Protein AF-A0A836CGH7-F1 (afdb_monomer_lite)

Secondary structure (DSSP, 8-state):
---TT---S-GGG-----HHHHHHHHHHHHHHHHHHHHHHHHHHHHHHHHTSPPPPPPPTT--------S------------------------PPPPPP------S------PPTTTT--HHHHHHHHHHHHHHHHHHHHHHHHHHHHHHHHHHHHHHHHHHHHHHHHHHHHHHHHHHHHHHHHHHHHHHHHHHHHHHHHHHHHHHHHHHHHHHHHHHHHHHHHHHHHHTT-S--HHHHHIIIIIHHHHHHHHHHHHHHHHHHHHHHHHHHHHHHHHHHHHHHHHHHHHHHHHHHHHHHTTS--S----------------

Radius of gyration: 104.77 Å; chains: 1; bounding box: 169×69×301 Å

Sequence (322 aa):
MFDRRVVRGNTYSAQVITMGARREAERLRADQERRMKAEALRRRLEAQARMRPGTPPPASGRTHMDMQTDEFLEELRDRPVEADADTQTDALRDRPASPLFVRAKTGTDAETQVEVGELFDFDAEVEPLLEVLVGKTLELSMLELLEEEELEAVRRRQRAFAAARDAELAEVQRLEAEARRRTAEKQRRLKQAQESRRAREAAAAKVAARSFARTYLSSLNADVFGGLEAEGHFYDPLRREVAEAFMPWLADAGAADAQRAAALRALAERRAAEAAAARAAAEAEAARAAAEAAAAAATAAAAAEEEGGEGGDGGEGGVDED

Organism: NCBI:txid303371

Structure (mmCIF, N/CA/C/O backbone):
data_AF-A0A836CGH7-F1
#
_entry.id   AF-A0A836CGH7-F1
#
loop_
_atom_site.group_PDB
_atom_site.id
_atom_site.type_symbol
_atom_site.label_atom_id
_atom_site.label_alt_id
_atom_site.label_comp_id
_atom_site.label_asym_id
_atom_site.label_entity_id
_atom_site.label_seq_id
_atom_site.pdbx_PDB_ins_code
_atom_site.Cartn_x
_atom_site.Cartn_y
_atom_site.Cartn_z
_atom_site.occupancy
_atom_site.B_iso_or_equiv
_atom_site.auth_seq_id
_atom_site.auth_comp_id
_atom_site.auth_asym_id
_atom_site.auth_atom_id
_atom_site.pdbx_PDB_model_num
ATOM 1 N N . MET A 1 1 ? 4.614 -16.847 53.643 1.00 52.72 1 MET A N 1
ATOM 2 C CA . MET A 1 1 ? 5.685 -16.079 52.974 1.00 52.72 1 MET A CA 1
ATOM 3 C C . MET A 1 1 ? 5.305 -14.599 53.022 1.00 52.72 1 MET A C 1
ATOM 5 O O . MET A 1 1 ? 4.689 -14.089 52.099 1.00 52.72 1 MET A O 1
ATOM 9 N N . PHE A 1 2 ? 5.565 -13.936 54.151 1.00 59.06 2 PHE A N 1
ATOM 10 C CA . PHE A 1 2 ? 5.317 -12.502 54.324 1.00 59.06 2 PHE A CA 1
ATOM 11 C C . PHE A 1 2 ? 6.658 -11.854 54.657 1.00 59.06 2 PHE A C 1
ATOM 13 O O . PHE A 1 2 ? 7.158 -11.997 55.771 1.00 59.06 2 PHE A O 1
ATOM 20 N N . ASP A 1 3 ? 7.282 -11.234 53.657 1.00 68.06 3 ASP A N 1
ATOM 21 C CA . ASP A 1 3 ? 8.566 -10.562 53.825 1.00 68.06 3 ASP A CA 1
ATOM 22 C C . ASP A 1 3 ? 8.342 -9.162 54.406 1.00 68.06 3 ASP A C 1
ATOM 24 O O . ASP A 1 3 ? 7.679 -8.316 53.804 1.00 68.06 3 ASP A O 1
ATOM 28 N N . ARG A 1 4 ? 8.917 -8.919 55.587 1.00 66.50 4 ARG A N 1
ATOM 29 C CA . ARG A 1 4 ? 8.851 -7.637 56.304 1.00 66.50 4 ARG A CA 1
ATOM 30 C C . ARG A 1 4 ? 9.548 -6.492 55.562 1.00 66.50 4 ARG A C 1
ATOM 32 O O . ARG A 1 4 ? 9.397 -5.345 55.969 1.00 66.50 4 ARG A O 1
ATOM 39 N N . ARG A 1 5 ? 10.306 -6.780 54.501 1.00 69.44 5 ARG A N 1
ATOM 40 C CA . ARG A 1 5 ? 10.987 -5.776 53.670 1.00 69.44 5 ARG A CA 1
ATOM 41 C C . ARG A 1 5 ? 10.094 -5.177 52.584 1.00 69.44 5 ARG A C 1
ATOM 43 O O . ARG A 1 5 ? 10.480 -4.181 51.982 1.00 69.44 5 ARG A O 1
ATOM 50 N N . VAL A 1 6 ? 8.916 -5.751 52.331 1.00 65.56 6 VAL A N 1
ATOM 51 C CA . VAL A 1 6 ? 8.010 -5.281 51.275 1.00 65.56 6 VAL A CA 1
ATOM 52 C C . VAL A 1 6 ? 6.858 -4.494 51.894 1.00 65.56 6 VAL A C 1
ATOM 54 O O . VAL A 1 6 ? 5.916 -5.067 52.441 1.00 65.56 6 VAL A O 1
ATOM 57 N N . VAL A 1 7 ? 6.923 -3.165 51.791 1.00 61.16 7 VAL A N 1
ATOM 58 C CA . VAL A 1 7 ? 5.837 -2.267 52.206 1.00 61.16 7 VAL A CA 1
ATOM 59 C C . VAL A 1 7 ? 4.771 -2.254 51.113 1.00 61.16 7 VAL A C 1
ATOM 61 O O . VAL A 1 7 ? 5.040 -1.861 49.980 1.00 61.16 7 VAL A O 1
ATOM 64 N N . ARG A 1 8 ? 3.558 -2.703 51.442 1.00 68.69 8 ARG A N 1
ATOM 65 C CA . ARG A 1 8 ? 2.399 -2.663 50.541 1.00 68.69 8 ARG A CA 1
ATOM 66 C C . ARG A 1 8 ? 1.502 -1.495 50.951 1.00 68.69 8 ARG A C 1
ATOM 68 O O . ARG A 1 8 ? 0.887 -1.546 52.010 1.00 68.69 8 ARG A O 1
ATOM 75 N N . GLY A 1 9 ? 1.475 -0.440 50.142 1.00 70.25 9 GLY A N 1
ATOM 76 C CA . GLY A 1 9 ? 0.714 0.790 50.384 1.00 70.25 9 GLY A CA 1
ATOM 77 C C . GLY A 1 9 ? 1.367 2.003 49.715 1.00 70.25 9 GLY A C 1
ATOM 78 O O . GLY A 1 9 ? 2.522 1.932 49.299 1.00 70.25 9 GLY A O 1
ATOM 79 N N . ASN A 1 10 ? 0.632 3.112 49.593 1.00 65.62 10 ASN A N 1
ATOM 80 C CA . ASN A 1 10 ? 1.158 4.358 49.032 1.00 65.62 10 ASN A CA 1
ATOM 81 C C . ASN A 1 10 ? 2.231 4.953 49.966 1.00 65.62 10 ASN A C 1
ATOM 83 O O . ASN A 1 10 ? 1.951 5.277 51.118 1.00 65.62 10 ASN A O 1
ATOM 87 N N . THR A 1 11 ? 3.462 5.084 49.471 1.00 56.19 11 THR A N 1
ATOM 88 C CA . THR A 1 11 ? 4.640 5.524 50.237 1.00 56.19 11 THR A CA 1
ATOM 89 C C . THR A 1 11 ? 4.794 7.046 50.320 1.00 56.19 11 THR A C 1
ATOM 91 O O . THR A 1 11 ? 5.680 7.524 51.024 1.00 56.19 11 THR A O 1
ATOM 94 N N . TYR A 1 12 ? 3.927 7.820 49.656 1.00 52.88 12 TYR A N 1
ATOM 95 C CA . TYR A 1 12 ? 4.038 9.283 49.580 1.00 52.88 12 TYR A CA 1
ATOM 96 C C . TYR A 1 12 ? 3.485 10.052 50.793 1.00 52.88 12 TYR A C 1
ATOM 98 O O . TYR A 1 12 ? 3.834 11.215 50.978 1.00 52.88 12 TYR A O 1
ATOM 106 N N . SER A 1 13 ? 2.651 9.443 51.640 1.00 55.00 13 SER A N 1
ATOM 107 C CA . SER A 1 13 ? 2.021 10.117 52.793 1.00 55.00 13 SER A CA 1
ATOM 108 C C . SER A 1 13 ? 2.733 9.881 54.130 1.00 55.00 13 SER A C 1
ATOM 110 O O . SER A 1 13 ? 2.297 10.392 55.162 1.00 55.00 13 SER A O 1
ATOM 112 N N . ALA A 1 14 ? 3.833 9.125 54.142 1.00 55.91 14 ALA A N 1
ATOM 113 C CA . ALA A 1 14 ? 4.632 8.916 55.342 1.00 55.91 14 ALA A CA 1
ATOM 114 C C . ALA A 1 14 ? 5.539 10.134 55.582 1.00 55.91 14 ALA A C 1
ATOM 116 O O . ALA A 1 14 ? 6.718 10.128 55.235 1.00 55.91 14 ALA A O 1
ATOM 117 N N . GLN A 1 15 ? 4.991 11.198 56.177 1.00 55.78 15 GLN A N 1
ATOM 118 C CA . GLN A 1 15 ? 5.817 12.258 56.754 1.00 55.78 15 GLN A CA 1
ATOM 119 C C . GLN A 1 15 ? 6.772 11.620 57.768 1.00 55.78 15 GLN A C 1
ATOM 121 O O . GLN A 1 15 ? 6.351 11.101 58.803 1.00 55.78 15 GLN A O 1
ATOM 126 N N . VAL A 1 16 ? 8.070 11.635 57.460 1.00 58.88 16 VAL A N 1
ATOM 127 C CA . VAL A 1 16 ? 9.125 11.216 58.386 1.00 58.88 16 VAL A CA 1
ATOM 128 C C . VAL A 1 16 ? 9.223 12.296 59.460 1.00 58.88 16 VAL A C 1
ATOM 130 O O . VAL A 1 16 ? 9.977 13.258 59.342 1.00 58.88 16 VAL A O 1
ATOM 133 N N . ILE A 1 17 ? 8.383 12.178 60.487 1.00 61.50 17 ILE A N 1
ATOM 134 C CA . ILE A 1 17 ? 8.394 13.078 61.639 1.00 61.50 17 ILE A CA 1
ATOM 135 C C . ILE A 1 17 ? 9.739 12.886 62.341 1.00 61.50 17 ILE A C 1
ATOM 137 O O . ILE A 1 17 ? 10.077 11.784 62.779 1.00 61.50 17 ILE A O 1
ATOM 141 N N . THR A 1 18 ? 10.526 13.957 62.431 1.00 67.62 18 THR A N 1
ATOM 142 C CA . THR A 1 18 ? 11.814 13.929 63.128 1.00 67.62 18 THR A CA 1
ATOM 143 C C . THR A 1 18 ? 11.599 13.547 64.596 1.00 67.62 18 THR A C 1
ATOM 145 O O . THR A 1 18 ? 10.583 13.888 65.208 1.00 67.62 18 THR A O 1
ATOM 148 N N . MET A 1 19 ? 12.559 12.841 65.204 1.00 66.00 19 MET A N 1
ATOM 149 C CA . MET A 1 19 ? 12.459 12.420 66.613 1.00 66.00 19 MET A CA 1
ATOM 150 C C . MET A 1 19 ? 12.219 13.596 67.582 1.00 66.00 19 MET A C 1
ATOM 152 O O . MET A 1 19 ? 11.633 13.395 68.645 1.00 66.00 19 MET A O 1
ATOM 156 N N . GLY A 1 20 ? 12.622 14.818 67.209 1.00 72.19 20 GLY A N 1
ATOM 157 C CA . GLY A 1 20 ? 12.302 16.050 67.940 1.00 72.19 20 GLY A CA 1
ATOM 158 C C . GLY A 1 20 ? 10.814 16.411 67.885 1.00 72.19 20 GLY A C 1
ATOM 159 O O . GLY A 1 20 ? 10.190 16.572 68.931 1.00 72.19 20 GLY A O 1
ATOM 160 N N . ALA A 1 21 ? 10.216 16.428 66.689 1.00 71.56 21 ALA A N 1
ATOM 161 C CA . ALA A 1 21 ? 8.799 16.747 66.500 1.00 71.56 21 ALA A CA 1
ATOM 162 C C . ALA A 1 21 ? 7.861 15.711 67.152 1.00 71.56 21 ALA A C 1
ATOM 164 O O . ALA A 1 21 ? 6.800 16.062 67.666 1.00 71.56 21 ALA A O 1
ATOM 165 N N . ARG A 1 22 ? 8.272 14.434 67.216 1.00 68.62 22 ARG A N 1
ATOM 166 C CA . ARG A 1 22 ? 7.520 13.389 67.935 1.00 68.62 22 ARG A CA 1
ATOM 167 C C . ARG A 1 22 ? 7.481 13.641 69.449 1.00 68.62 22 ARG A C 1
ATOM 169 O O . ARG A 1 22 ? 6.421 13.518 70.056 1.00 68.62 22 ARG A O 1
ATOM 176 N N . ARG A 1 23 ? 8.607 14.052 70.045 1.00 72.31 23 ARG A N 1
ATOM 177 C CA . ARG A 1 23 ? 8.691 14.387 71.478 1.00 72.31 23 ARG A CA 1
ATOM 178 C C . ARG A 1 23 ? 7.888 15.640 71.834 1.00 72.31 23 ARG A C 1
ATOM 180 O O . ARG A 1 23 ? 7.291 15.687 72.906 1.00 72.31 23 ARG A O 1
ATOM 187 N N . GLU A 1 24 ? 7.846 16.643 70.959 1.00 75.00 24 GLU A N 1
ATOM 188 C CA . GLU A 1 24 ? 7.019 17.841 71.172 1.00 75.00 24 GLU A CA 1
ATOM 189 C C . GLU A 1 24 ? 5.519 17.538 71.072 1.00 75.00 24 GLU A C 1
ATOM 191 O O . GLU A 1 24 ? 4.748 17.979 71.926 1.00 75.00 24 GLU A O 1
ATOM 196 N N . ALA A 1 25 ? 5.104 16.711 70.106 1.00 75.50 25 ALA A N 1
ATOM 197 C CA . ALA A 1 25 ? 3.716 16.267 69.991 1.00 75.50 25 ALA A CA 1
ATOM 198 C C . ALA A 1 25 ? 3.259 15.444 71.212 1.00 75.50 25 ALA A C 1
ATOM 200 O O . ALA A 1 25 ? 2.132 15.606 71.680 1.00 75.50 25 ALA A O 1
ATOM 201 N N . GLU A 1 26 ? 4.129 14.592 71.763 1.00 77.06 26 GLU A N 1
ATOM 202 C CA . GLU A 1 26 ? 3.850 13.834 72.990 1.00 77.06 26 GLU A CA 1
ATOM 203 C C . GLU A 1 26 ? 3.715 14.747 74.222 1.00 77.06 26 GLU A C 1
ATOM 205 O O . GLU A 1 26 ? 2.811 14.541 75.032 1.00 77.06 26 GLU A O 1
ATOM 210 N N . ARG A 1 27 ? 4.536 15.803 74.341 1.00 80.62 27 ARG A N 1
ATOM 211 C CA . ARG A 1 27 ? 4.406 16.806 75.417 1.00 80.62 27 ARG A CA 1
ATOM 212 C C . ARG A 1 27 ? 3.091 17.579 75.330 1.00 80.62 27 ARG A C 1
ATOM 214 O O . ARG A 1 27 ? 2.388 17.688 76.329 1.00 80.62 27 ARG A O 1
ATOM 221 N N . LEU A 1 28 ? 2.723 18.046 74.135 1.00 79.31 28 LEU A N 1
ATOM 222 C CA . LEU A 1 28 ? 1.464 18.767 73.922 1.00 79.31 28 LEU A CA 1
ATOM 223 C C . LEU A 1 28 ? 0.238 17.892 74.220 1.00 79.31 28 LEU A C 1
ATOM 225 O O . LEU A 1 28 ? -0.732 18.381 74.796 1.00 79.31 28 LEU A O 1
ATOM 229 N N . ARG A 1 29 ? 0.289 16.594 73.891 1.00 78.31 29 ARG A N 1
ATOM 230 C CA . ARG A 1 29 ? -0.762 15.630 74.261 1.00 78.31 29 ARG A CA 1
ATOM 231 C C . ARG A 1 29 ? -0.845 15.427 75.773 1.00 78.31 29 ARG A C 1
ATOM 233 O O . ARG A 1 29 ? -1.939 15.494 76.322 1.00 78.31 29 ARG A O 1
ATOM 240 N N . ALA A 1 30 ? 0.288 15.256 76.455 1.00 80.31 30 ALA A N 1
ATOM 241 C CA . ALA A 1 30 ? 0.318 15.101 77.910 1.00 80.31 30 ALA A CA 1
ATOM 242 C C . ALA A 1 30 ? -0.225 16.343 78.646 1.00 80.31 30 ALA A C 1
ATOM 244 O O . ALA A 1 30 ? -0.952 16.208 79.634 1.00 80.31 30 ALA A O 1
ATOM 245 N N . ASP A 1 31 ? 0.067 17.547 78.149 1.00 81.56 31 ASP A N 1
ATOM 246 C CA . ASP A 1 31 ? -0.460 18.796 78.710 1.00 81.56 31 ASP A CA 1
ATOM 247 C C . ASP A 1 31 ? -1.967 18.957 78.457 1.00 81.56 31 ASP A C 1
ATOM 249 O O . ASP A 1 31 ? -2.701 19.378 79.357 1.00 81.56 31 ASP A O 1
ATOM 253 N N . GLN A 1 32 ? -2.459 18.570 77.274 1.00 79.44 32 GLN A N 1
ATOM 254 C CA . GLN A 1 32 ? -3.898 18.535 76.982 1.00 79.44 32 GLN A CA 1
ATOM 255 C C . GLN A 1 32 ? -4.628 17.518 77.869 1.00 79.44 32 GLN A C 1
ATOM 257 O O . GLN A 1 32 ? -5.651 17.850 78.464 1.00 79.44 32 GLN A O 1
ATOM 262 N N . GLU A 1 33 ? -4.079 16.315 78.048 1.00 81.12 33 GLU A N 1
ATOM 263 C CA . GLU A 1 33 ? -4.645 15.300 78.943 1.00 81.12 33 GLU A CA 1
ATOM 264 C C . GLU A 1 33 ? -4.687 15.768 80.403 1.00 81.12 33 GLU A C 1
ATOM 266 O O . GLU A 1 33 ? -5.669 15.517 81.105 1.00 81.12 33 GLU A O 1
ATOM 271 N N . ARG A 1 34 ? -3.651 16.474 80.878 1.00 81.56 34 ARG A N 1
ATOM 272 C CA . ARG A 1 34 ? -3.632 17.064 82.226 1.00 81.56 34 ARG A CA 1
ATOM 273 C C . ARG A 1 34 ? -4.714 18.129 82.400 1.00 81.56 34 ARG A C 1
ATOM 275 O O . ARG A 1 34 ? -5.386 18.126 83.432 1.00 81.56 34 ARG A O 1
ATOM 282 N N . ARG A 1 35 ? -4.923 18.992 81.399 1.00 82.38 35 ARG A N 1
ATOM 283 C CA . ARG A 1 35 ? -6.002 19.998 81.406 1.00 82.38 35 ARG A CA 1
ATOM 284 C C . ARG A 1 35 ? -7.383 19.340 81.431 1.00 82.38 35 ARG A C 1
ATOM 286 O O . ARG A 1 35 ? -8.177 19.651 82.314 1.00 82.38 35 ARG A O 1
ATOM 293 N N . MET A 1 36 ? -7.617 18.354 80.564 1.00 80.56 36 MET A N 1
ATOM 294 C CA . MET A 1 36 ? -8.884 17.613 80.509 1.00 80.56 36 MET A CA 1
ATOM 295 C C . MET A 1 36 ? -9.183 16.876 81.824 1.00 80.56 36 MET A C 1
ATOM 297 O O . MET A 1 36 ? -10.316 16.887 82.305 1.00 80.56 36 MET A O 1
ATOM 301 N N . LYS A 1 37 ? -8.168 16.272 82.460 1.00 81.06 37 LYS A N 1
ATOM 302 C CA . LYS A 1 37 ? -8.319 15.615 83.771 1.00 81.06 37 LYS A CA 1
ATOM 303 C C . LYS A 1 37 ? -8.643 16.607 84.892 1.00 81.06 37 LYS A C 1
ATOM 305 O O . LYS A 1 37 ? -9.464 16.291 85.751 1.00 81.06 37 LYS A O 1
ATOM 310 N N . ALA A 1 38 ? -8.038 17.796 84.889 1.00 82.00 38 ALA A N 1
ATOM 311 C CA . ALA A 1 38 ? -8.320 18.833 85.882 1.00 82.00 38 ALA A CA 1
ATOM 312 C C . ALA A 1 38 ? -9.755 19.379 85.760 1.00 82.00 38 ALA A C 1
ATOM 314 O O . ALA A 1 38 ? -10.440 19.550 86.771 1.00 82.00 38 ALA A O 1
ATOM 315 N N . GLU A 1 39 ? -10.241 19.589 84.534 1.00 82.06 39 GLU A N 1
ATOM 316 C CA . GLU A 1 39 ? -11.627 20.002 84.280 1.00 82.06 39 GLU A CA 1
ATOM 317 C C . GLU A 1 39 ? -12.635 18.910 84.664 1.00 82.06 39 GLU A C 1
ATOM 319 O O . GLU A 1 39 ? -13.648 19.199 85.306 1.00 82.06 39 GLU A O 1
ATOM 324 N N . ALA A 1 40 ? -12.334 17.641 84.369 1.00 81.19 40 ALA A N 1
ATOM 325 C CA . ALA A 1 40 ? -13.168 16.512 84.779 1.00 81.19 40 ALA A CA 1
ATOM 326 C C . ALA A 1 40 ? -13.264 16.376 86.311 1.00 81.19 40 ALA A C 1
ATOM 328 O O . ALA A 1 40 ? -14.349 16.119 86.841 1.00 81.19 40 ALA A O 1
ATOM 329 N N . LEU A 1 41 ? -12.158 16.592 87.037 1.00 81.69 41 LEU A N 1
ATOM 330 C CA . LEU A 1 41 ? -12.146 16.585 88.504 1.00 81.69 41 LEU A CA 1
ATOM 331 C C . LEU A 1 41 ? -13.002 17.725 89.076 1.00 81.69 41 LEU A C 1
ATOM 333 O O . LEU A 1 41 ? -13.809 17.480 89.973 1.00 81.69 41 LEU A O 1
ATOM 337 N N . ARG A 1 42 ? -12.877 18.946 88.533 1.00 80.88 42 ARG A N 1
ATOM 338 C CA . ARG A 1 42 ? -13.724 20.086 88.928 1.00 80.88 42 ARG A CA 1
ATOM 339 C C . ARG A 1 42 ? -15.205 19.780 88.729 1.00 80.88 42 ARG A C 1
ATOM 341 O O . ARG A 1 42 ? -15.983 19.924 89.668 1.00 80.88 42 ARG A O 1
ATOM 348 N N . ARG A 1 43 ? -15.580 19.257 87.558 1.00 79.38 43 ARG A N 1
ATOM 349 C CA . ARG A 1 43 ? -16.969 18.887 87.253 1.00 79.38 43 ARG A CA 1
ATOM 350 C C . ARG A 1 43 ? -17.503 17.801 88.195 1.00 79.38 43 ARG A C 1
ATOM 352 O O . ARG A 1 43 ? -18.667 17.843 88.585 1.00 79.38 43 ARG A O 1
ATOM 359 N N . ARG A 1 44 ? -16.658 16.843 88.597 1.00 76.88 44 ARG A N 1
ATOM 360 C CA . ARG A 1 44 ? -17.020 15.798 89.568 1.00 76.88 44 ARG A CA 1
ATOM 361 C C . ARG A 1 44 ? -17.222 16.359 90.979 1.00 76.88 44 ARG A C 1
ATOM 363 O O . ARG A 1 44 ? -18.181 15.966 91.635 1.00 76.88 44 ARG A O 1
ATOM 370 N N . LEU A 1 45 ? -16.363 17.272 91.433 1.00 76.62 45 LEU A N 1
ATOM 371 C CA . LEU A 1 45 ? -16.510 17.936 92.735 1.00 76.62 45 LEU A CA 1
ATOM 372 C C . LEU A 1 45 ? -17.776 18.802 92.787 1.00 76.62 45 LEU A C 1
ATOM 374 O O . LEU A 1 45 ? -18.519 18.736 93.763 1.00 76.62 45 LEU A O 1
ATOM 378 N N . GLU A 1 46 ? -18.077 19.540 91.717 1.00 74.69 46 GLU A N 1
ATOM 379 C CA . GLU A 1 46 ? -19.323 20.308 91.597 1.00 74.69 46 GLU A CA 1
ATOM 380 C C . GLU A 1 46 ? -20.564 19.403 91.606 1.00 74.69 46 GLU A C 1
ATOM 382 O O . GLU A 1 46 ? -21.551 19.711 92.274 1.00 74.69 46 GLU A O 1
ATOM 387 N N . ALA A 1 47 ? -20.516 18.257 90.918 1.00 70.25 47 ALA A N 1
ATOM 388 C CA . ALA A 1 47 ? -21.594 17.271 90.954 1.00 70.25 47 ALA A CA 1
ATOM 389 C C . ALA A 1 47 ? -21.777 16.664 92.356 1.00 70.25 47 ALA A C 1
ATOM 391 O O . ALA A 1 47 ? -22.906 16.473 92.800 1.00 70.25 47 ALA A O 1
ATOM 392 N N . GLN A 1 48 ? -20.684 16.405 93.081 1.00 67.50 48 GLN A N 1
ATOM 393 C CA . GLN A 1 48 ? -20.735 15.856 94.436 1.00 67.50 48 GLN A CA 1
ATOM 394 C C . GLN A 1 48 ? -21.265 16.872 95.459 1.00 67.50 48 GLN A C 1
ATOM 396 O O . GLN A 1 48 ? -22.027 16.496 96.346 1.00 67.50 48 GLN A O 1
ATOM 401 N N . ALA A 1 49 ? -20.935 18.159 95.305 1.00 65.38 49 ALA A N 1
ATOM 402 C CA . ALA A 1 49 ? -21.516 19.234 96.108 1.00 65.38 49 ALA A CA 1
ATOM 403 C C . ALA A 1 49 ? -23.031 19.377 95.870 1.00 65.38 49 ALA A C 1
ATOM 405 O O . ALA A 1 49 ? -23.775 19.619 96.815 1.00 65.38 49 ALA A O 1
ATOM 406 N N . ARG A 1 50 ? -23.503 19.156 94.633 1.00 63.59 50 ARG A N 1
ATOM 407 C CA . ARG A 1 50 ? -24.940 19.138 94.290 1.00 63.59 50 ARG A CA 1
ATOM 408 C C . ARG A 1 50 ? -25.680 17.885 94.779 1.00 63.59 50 ARG A C 1
ATOM 410 O O . ARG A 1 50 ? -26.897 17.924 94.900 1.00 63.59 50 ARG A O 1
ATOM 417 N N . MET A 1 51 ? -24.961 16.792 95.048 1.00 61.56 51 MET A N 1
ATOM 418 C CA . MET A 1 51 ? -25.512 15.496 95.478 1.00 61.56 51 MET A CA 1
ATOM 419 C C . MET A 1 51 ? -25.544 15.299 97.002 1.00 61.56 51 MET A C 1
ATOM 421 O O . MET A 1 51 ? -26.037 14.270 97.455 1.00 61.56 51 MET A O 1
ATOM 425 N N . ARG A 1 52 ? -25.032 16.239 97.813 1.00 60.59 52 ARG A N 1
ATOM 426 C CA . ARG A 1 52 ? -25.236 16.210 99.271 1.00 60.59 52 ARG A CA 1
ATOM 427 C C . ARG A 1 52 ? -26.592 16.849 99.597 1.00 60.59 52 ARG A C 1
ATOM 429 O O . ARG A 1 52 ? -26.731 18.054 99.393 1.00 60.59 52 ARG A O 1
ATOM 436 N N . PRO A 1 53 ? -27.581 16.101 100.115 1.00 60.22 53 PRO A N 1
ATOM 437 C CA . PRO A 1 53 ? -28.790 16.710 100.652 1.00 60.22 53 PRO A CA 1
ATOM 438 C C . PRO A 1 53 ? -28.392 17.592 101.841 1.00 60.22 53 PRO A C 1
ATOM 440 O O . PRO A 1 53 ? -27.674 17.137 102.732 1.00 60.22 53 PRO A O 1
ATOM 443 N N . GLY A 1 54 ? -28.812 18.857 101.849 1.00 66.00 54 GLY A N 1
ATOM 444 C CA . GLY A 1 54 ? -28.650 19.717 103.022 1.00 66.00 54 GLY A CA 1
ATOM 445 C C . GLY A 1 54 ? -29.465 19.170 104.194 1.00 66.00 54 GLY A C 1
ATOM 446 O O . GLY A 1 54 ? -30.546 18.614 103.986 1.00 66.00 54 GLY A O 1
ATOM 447 N N . THR A 1 55 ? -28.962 19.316 105.420 1.00 65.75 55 THR A N 1
ATOM 448 C CA . THR A 1 55 ? -29.741 19.013 106.624 1.00 65.75 55 THR A CA 1
ATOM 449 C C . THR A 1 55 ? -31.049 19.815 106.579 1.00 65.75 55 THR A C 1
ATOM 451 O O . THR A 1 55 ? -31.010 21.023 106.327 1.00 65.75 55 THR A O 1
ATOM 454 N N . PRO A 1 56 ? -32.219 19.177 106.759 1.00 74.31 56 PRO A N 1
ATOM 455 C CA . PRO A 1 56 ? -33.501 19.869 106.672 1.00 74.31 56 PRO A CA 1
ATOM 456 C C . PRO A 1 56 ? -33.603 20.978 107.737 1.00 74.31 56 PRO A C 1
ATOM 458 O O . PRO A 1 56 ? -33.002 20.853 108.808 1.00 74.31 56 PRO A O 1
ATOM 461 N N . PRO A 1 57 ? -34.342 22.071 107.473 1.00 71.19 57 PRO A N 1
ATOM 462 C CA . PRO A 1 57 ? -34.463 23.192 108.404 1.00 71.19 57 PRO A CA 1
ATOM 463 C C . PRO A 1 57 ? -35.171 22.780 109.711 1.00 71.19 57 PRO A C 1
ATOM 465 O O . PRO A 1 57 ? -35.973 21.842 109.703 1.00 71.19 57 PRO A O 1
ATOM 468 N N . PRO A 1 58 ? -34.898 23.458 110.843 1.00 72.56 58 PRO A N 1
ATOM 469 C CA . PRO A 1 58 ? -35.533 23.130 112.114 1.00 72.56 58 PRO A CA 1
ATOM 470 C C . PRO A 1 58 ? -37.036 23.406 112.077 1.00 72.56 58 PRO A C 1
ATOM 472 O O . PRO A 1 58 ? -37.495 24.369 111.461 1.00 72.56 58 PRO A O 1
ATOM 475 N N . ALA A 1 59 ? -37.809 22.562 112.762 1.00 73.88 59 ALA A N 1
ATOM 476 C CA . ALA A 1 59 ? -39.245 22.762 112.920 1.00 73.88 59 ALA A CA 1
ATOM 477 C C . ALA A 1 59 ? -39.541 24.076 113.671 1.00 73.88 59 ALA A C 1
ATOM 479 O O . ALA A 1 59 ? -38.796 24.474 114.567 1.00 73.88 59 ALA A O 1
ATOM 480 N N . SER A 1 60 ? -40.645 24.739 113.308 1.00 67.38 60 SER A N 1
ATOM 481 C CA . SER A 1 60 ? -41.002 26.067 113.827 1.00 67.38 60 SER A CA 1
ATOM 482 C C . SER A 1 60 ? -41.030 26.105 115.362 1.00 67.38 60 SER A C 1
ATOM 484 O O . SER A 1 60 ? -41.682 25.278 116.000 1.00 67.38 60 SER A O 1
ATOM 486 N N . GLY A 1 61 ? -40.301 27.061 115.946 1.00 76.69 61 GLY A N 1
ATOM 487 C CA . GLY A 1 61 ? -40.163 27.236 117.396 1.00 76.69 61 GLY A CA 1
ATOM 488 C C . GLY A 1 61 ? -39.022 26.447 118.052 1.00 76.69 61 GLY A C 1
ATOM 489 O O . GLY A 1 61 ? -38.884 26.503 119.271 1.00 76.69 61 GLY A O 1
ATOM 490 N N . ARG A 1 62 ? -38.196 25.726 117.281 1.00 73.06 62 ARG A N 1
ATOM 491 C CA . ARG A 1 62 ? -36.990 25.035 117.770 1.00 73.06 62 ARG A CA 1
ATOM 492 C C . ARG A 1 62 ? -35.759 25.496 116.991 1.00 73.06 62 ARG A C 1
ATOM 494 O O . ARG A 1 62 ? -35.854 25.818 115.812 1.00 73.06 62 ARG A O 1
ATOM 501 N N . THR A 1 63 ? -34.600 25.515 117.637 1.00 75.56 63 THR A N 1
ATOM 502 C CA . THR A 1 63 ? -33.301 25.698 116.976 1.00 75.56 63 THR A CA 1
ATOM 503 C C . THR A 1 63 ? -32.602 24.351 116.872 1.00 75.56 63 THR A C 1
ATOM 505 O O . THR A 1 63 ? -32.709 23.530 117.784 1.00 75.56 63 THR A O 1
ATOM 508 N N . HIS A 1 64 ? -31.890 24.112 115.770 1.00 71.75 64 HIS A N 1
ATOM 509 C CA . HIS A 1 64 ? -30.996 22.958 115.682 1.00 71.75 64 HIS A CA 1
ATOM 510 C C . HIS A 1 64 ? -29.894 23.097 116.730 1.00 71.75 64 HIS A C 1
ATOM 512 O O . HIS A 1 64 ? -29.369 24.190 116.936 1.00 71.75 64 HIS A O 1
ATOM 518 N N . MET A 1 65 ? -29.582 21.998 117.405 1.00 74.81 65 MET A N 1
ATOM 519 C CA . MET A 1 65 ? -28.476 21.904 118.347 1.00 74.81 65 MET A CA 1
ATOM 520 C C . MET A 1 65 ? -27.511 20.861 117.800 1.00 74.81 65 MET A C 1
ATOM 522 O O . MET A 1 65 ? -27.943 19.770 117.421 1.00 74.81 65 MET A O 1
ATOM 526 N N . ASP A 1 66 ? -26.228 21.197 117.758 1.00 69.31 66 ASP A N 1
ATOM 527 C CA . ASP A 1 66 ? -25.196 20.254 117.352 1.00 69.31 66 ASP A CA 1
ATOM 528 C C . ASP A 1 66 ? -25.056 19.195 118.452 1.00 69.31 66 ASP A C 1
ATOM 530 O O . ASP A 1 66 ? -24.602 19.477 119.561 1.00 69.31 66 ASP A O 1
ATOM 534 N N . MET A 1 67 ? -25.517 17.974 118.171 1.00 69.94 67 MET A N 1
ATOM 535 C CA . MET A 1 67 ? -25.256 16.828 119.039 1.00 69.94 67 MET A CA 1
ATOM 536 C C . MET A 1 67 ? -23.878 16.266 118.701 1.00 69.94 67 MET A C 1
ATOM 538 O O . MET A 1 67 ? -23.579 16.023 117.529 1.00 69.94 67 MET A O 1
ATOM 542 N N . GLN A 1 68 ? -23.057 16.034 119.727 1.00 69.44 68 GLN A N 1
ATOM 543 C CA . GLN A 1 68 ? -21.775 15.353 119.582 1.00 69.44 68 GLN A CA 1
ATOM 544 C C . GLN A 1 68 ? -22.036 13.936 119.058 1.00 69.44 68 GLN A C 1
ATOM 546 O O . GLN A 1 68 ? -22.492 13.059 119.784 1.00 69.44 68 GLN A O 1
ATOM 551 N N . THR A 1 69 ? -21.831 13.761 117.757 1.00 62.22 69 THR A N 1
ATOM 552 C CA . THR A 1 69 ? -22.002 12.497 117.024 1.00 62.22 69 THR A CA 1
ATOM 553 C C . THR A 1 69 ? -20.659 11.847 116.709 1.00 62.22 69 THR A C 1
ATOM 555 O O . THR A 1 69 ? -20.611 10.823 116.031 1.00 62.22 69 THR A O 1
ATOM 558 N N . ASP A 1 70 ? -19.579 12.415 117.247 1.00 70.19 70 ASP A N 1
ATOM 559 C CA . ASP A 1 70 ? -18.285 11.760 117.304 1.00 70.19 70 ASP A CA 1
ATOM 560 C C . ASP A 1 70 ? -18.377 10.559 118.251 1.00 70.19 70 ASP A C 1
ATOM 562 O O . ASP A 1 70 ? -18.988 10.628 119.321 1.00 70.19 70 ASP A O 1
ATOM 566 N N . GLU A 1 71 ? -17.787 9.444 117.837 1.00 64.81 71 GLU A N 1
ATOM 567 C CA . GLU A 1 71 ? -17.772 8.183 118.570 1.00 64.81 71 GLU A CA 1
ATOM 568 C C . GLU A 1 71 ? -17.036 8.357 119.913 1.00 64.81 71 GLU A C 1
ATOM 570 O O . GLU A 1 71 ? -15.809 8.317 119.987 1.00 64.81 71 GLU A O 1
ATOM 575 N N . PHE A 1 72 ? -17.787 8.608 120.990 1.00 60.84 72 PHE A N 1
ATOM 576 C CA . PHE A 1 72 ? -17.249 8.731 122.344 1.00 60.84 72 PHE A CA 1
ATOM 577 C C . PHE A 1 72 ? -17.226 7.349 123.008 1.00 60.84 72 PHE A C 1
ATOM 579 O O . PHE A 1 72 ? -18.181 6.936 123.663 1.00 60.84 72 PHE A O 1
ATOM 586 N N . LEU A 1 73 ? -16.143 6.605 122.789 1.00 68.50 73 LEU A N 1
ATOM 587 C CA . LEU A 1 73 ? -15.884 5.332 123.462 1.00 68.50 73 LEU A CA 1
ATOM 588 C C . LEU A 1 73 ? -15.144 5.592 124.779 1.00 68.50 73 LEU A C 1
ATOM 590 O O . LEU A 1 73 ? -13.958 5.917 124.785 1.00 68.50 73 LEU A O 1
ATOM 594 N N . GLU A 1 74 ? -15.841 5.436 125.902 1.00 63.72 74 GLU A N 1
ATOM 595 C CA . GLU A 1 74 ? -15.208 5.347 127.218 1.00 63.72 74 GLU A CA 1
ATOM 596 C C . GLU A 1 74 ? -14.682 3.913 127.402 1.00 63.72 74 GLU A C 1
ATOM 598 O O . GLU A 1 74 ? -15.454 2.958 127.504 1.00 63.72 74 GLU A O 1
ATOM 603 N N . GLU A 1 75 ? -13.360 3.725 127.408 1.00 66.12 75 GLU A N 1
ATOM 604 C CA . GLU A 1 75 ? -12.765 2.432 127.758 1.00 66.12 75 GLU A CA 1
ATOM 605 C C . GLU A 1 75 ? -12.984 2.160 129.256 1.00 66.12 75 GLU A C 1
ATOM 607 O O . GLU A 1 75 ? -12.223 2.626 130.108 1.00 66.12 75 GLU A O 1
ATOM 612 N N . LEU A 1 76 ? -14.016 1.382 129.591 1.00 65.94 76 LEU A N 1
ATOM 613 C CA . LEU A 1 76 ? -14.178 0.784 130.918 1.00 65.94 76 LEU A CA 1
ATOM 614 C C . LEU A 1 76 ? -13.006 -0.183 131.164 1.00 65.94 76 LEU A C 1
ATOM 616 O O . LEU A 1 76 ? -13.008 -1.318 130.693 1.00 65.94 76 LEU A O 1
ATOM 620 N N . ARG A 1 77 ? -11.974 0.282 131.878 1.00 59.88 77 ARG A N 1
ATOM 621 C CA . ARG A 1 77 ? -10.769 -0.511 132.202 1.00 59.88 77 ARG A CA 1
ATOM 622 C C . ARG A 1 77 ? -10.969 -1.507 133.341 1.00 59.88 77 ARG A C 1
ATOM 624 O O . ARG A 1 77 ? -10.064 -2.294 133.611 1.00 59.88 77 ARG A O 1
ATOM 631 N N . ASP A 1 78 ? -12.115 -1.453 134.012 1.00 66.56 78 ASP A N 1
ATOM 632 C CA . ASP A 1 78 ? -12.388 -2.274 135.182 1.00 66.56 78 ASP A CA 1
ATOM 633 C C . ASP A 1 78 ? -13.173 -3.522 134.774 1.00 66.56 78 ASP A C 1
ATOM 635 O O . ASP A 1 78 ? -14.308 -3.446 134.296 1.00 66.56 78 ASP A O 1
ATOM 639 N N . ARG A 1 79 ? -12.529 -4.684 134.900 1.00 66.50 79 ARG A N 1
ATOM 640 C CA . ARG A 1 79 ? -13.125 -5.978 134.565 1.00 66.50 79 ARG A CA 1
ATOM 641 C C . ARG A 1 79 ? -13.871 -6.475 135.810 1.00 66.50 79 ARG A C 1
ATOM 643 O O . ARG A 1 79 ? -13.214 -6.689 136.829 1.00 66.50 79 ARG A O 1
ATOM 650 N N . PRO A 1 80 ? -15.207 -6.635 135.781 1.00 68.62 80 PRO A N 1
ATOM 651 C CA . PRO A 1 80 ? -15.949 -7.060 136.963 1.00 68.62 80 PRO A CA 1
ATOM 652 C C . PRO A 1 80 ? -15.496 -8.455 137.407 1.00 68.62 80 PRO A C 1
ATOM 654 O O . PRO A 1 80 ? -15.152 -9.295 136.579 1.00 68.62 80 PRO A O 1
ATOM 657 N N . VAL A 1 81 ? -15.476 -8.681 138.723 1.00 68.25 81 VAL A N 1
ATOM 658 C CA . VAL A 1 81 ? -15.039 -9.943 139.336 1.00 68.25 81 VAL A CA 1
ATOM 659 C C . VAL A 1 81 ? -15.980 -11.067 138.897 1.00 68.25 81 VAL A C 1
ATOM 661 O O . VAL A 1 81 ? -17.114 -11.160 139.363 1.00 68.25 81 VAL A O 1
ATOM 664 N N . GLU A 1 82 ? -15.505 -11.897 137.973 1.00 61.31 82 GLU A N 1
ATOM 665 C CA . GLU A 1 82 ? -16.180 -13.112 137.526 1.00 61.31 82 GLU A CA 1
ATOM 666 C C . GLU A 1 82 ? -16.087 -14.147 138.664 1.00 61.31 82 GLU A C 1
ATOM 668 O O . GLU A 1 82 ? -14.997 -14.516 139.101 1.00 61.31 82 GLU A O 1
ATOM 673 N N . ALA A 1 83 ? -17.238 -14.537 139.217 1.00 63.03 83 ALA A N 1
ATOM 674 C CA . ALA A 1 83 ? -17.344 -15.559 140.252 1.00 63.03 83 ALA A CA 1
ATOM 675 C C . ALA A 1 83 ? -17.846 -16.857 139.614 1.00 63.03 83 ALA A C 1
ATOM 677 O O . ALA A 1 83 ? -18.997 -16.930 139.178 1.00 63.03 83 ALA A O 1
ATOM 678 N N . ASP A 1 84 ? -16.984 -17.867 139.571 1.00 54.97 84 ASP A N 1
ATOM 679 C CA . ASP A 1 84 ? -17.322 -19.178 139.027 1.00 54.97 84 ASP A CA 1
ATOM 680 C C . ASP A 1 84 ? -18.215 -19.943 140.014 1.00 54.97 84 ASP A C 1
ATOM 682 O O . ASP A 1 84 ? -17.850 -20.189 141.167 1.00 54.97 84 ASP A O 1
ATOM 686 N N . ALA A 1 85 ? -19.419 -20.295 139.562 1.00 65.06 85 ALA A N 1
ATOM 687 C CA . ALA A 1 85 ? -20.385 -21.093 140.306 1.00 65.06 85 ALA A CA 1
ATOM 688 C C . ALA A 1 85 ? -20.658 -22.391 139.541 1.00 65.06 85 ALA A C 1
ATOM 690 O O . ALA A 1 85 ? -21.473 -22.430 138.616 1.00 65.06 85 ALA A O 1
ATOM 691 N N . ASP A 1 86 ? -19.985 -23.465 139.944 1.00 57.56 86 ASP A N 1
ATOM 692 C CA . ASP A 1 86 ? -20.200 -24.787 139.369 1.00 57.56 86 ASP A CA 1
ATOM 693 C C . ASP A 1 86 ? -21.530 -25.367 139.863 1.00 57.56 86 ASP A C 1
ATOM 695 O O . ASP A 1 86 ? -21.740 -25.599 141.056 1.00 57.56 86 ASP A O 1
ATOM 699 N N . THR A 1 87 ? -22.450 -25.621 138.931 1.00 62.50 87 THR A N 1
ATOM 700 C CA . THR A 1 87 ? -23.713 -26.314 139.203 1.00 62.50 87 THR A CA 1
ATOM 701 C C . THR A 1 87 ? -23.683 -27.697 138.565 1.00 62.50 87 THR A C 1
ATOM 703 O O . THR A 1 87 ? -23.578 -27.848 137.349 1.00 62.50 87 THR A O 1
ATOM 706 N N . GLN A 1 88 ? -23.786 -28.732 139.402 1.00 56.94 88 GLN A N 1
ATOM 707 C CA . GLN A 1 88 ? -23.946 -30.116 138.967 1.00 56.94 88 GLN A CA 1
ATOM 708 C C . GLN A 1 88 ? -25.335 -30.282 138.337 1.00 56.94 88 GLN A C 1
ATOM 710 O O . GLN A 1 88 ? -26.327 -30.538 139.019 1.00 56.94 88 GLN A O 1
ATOM 715 N N . THR A 1 89 ? -25.402 -30.095 137.023 1.00 53.44 89 THR A N 1
ATOM 716 C CA . THR A 1 89 ? -26.566 -30.406 136.197 1.00 53.44 89 THR A CA 1
ATOM 717 C C . THR A 1 89 ? -26.369 -31.788 135.584 1.00 53.44 89 THR A C 1
ATOM 719 O O . THR A 1 89 ? -25.311 -32.114 135.051 1.00 53.44 89 THR A O 1
ATOM 722 N N . ASP A 1 90 ? -27.382 -32.635 135.746 1.00 63.59 90 ASP A N 1
ATOM 723 C CA . ASP A 1 90 ? -27.430 -33.991 135.205 1.00 63.59 90 ASP A CA 1
ATOM 724 C C . ASP A 1 90 ? -27.196 -33.961 133.683 1.00 63.59 90 ASP A C 1
ATOM 726 O O . ASP A 1 90 ? -27.626 -33.019 133.010 1.00 63.59 90 ASP A O 1
ATOM 730 N N . ALA A 1 91 ? -26.507 -34.963 133.132 1.00 63.62 91 ALA A N 1
ATOM 731 C CA . ALA A 1 91 ? -26.146 -34.989 131.716 1.00 63.62 91 ALA A CA 1
ATOM 732 C C . ALA A 1 91 ? -27.413 -34.920 130.850 1.00 63.62 91 ALA A C 1
ATOM 734 O O . ALA A 1 91 ? -28.170 -35.892 130.746 1.00 63.62 91 ALA A O 1
ATOM 735 N N . LEU A 1 92 ? -27.650 -33.760 130.232 1.00 60.75 92 LEU A N 1
ATOM 736 C CA . LEU A 1 92 ? -28.723 -33.549 129.274 1.00 60.75 92 LEU A CA 1
ATOM 737 C C . LEU A 1 92 ? -28.503 -34.548 128.133 1.00 60.75 92 LEU A C 1
ATOM 739 O O . LEU A 1 92 ? -27.628 -34.366 127.292 1.00 60.75 92 LEU A O 1
ATOM 743 N N . ARG A 1 93 ? -29.241 -35.662 128.136 1.00 65.56 93 ARG A N 1
ATOM 744 C CA . ARG A 1 93 ? -29.214 -36.602 127.015 1.00 65.56 93 ARG A CA 1
ATOM 745 C C . ARG A 1 93 ? -29.639 -35.827 125.774 1.00 65.56 93 ARG A C 1
ATOM 747 O O . ARG A 1 93 ? -30.740 -35.275 125.766 1.00 65.56 93 ARG A O 1
ATOM 754 N N . ASP A 1 94 ? -28.775 -35.796 124.762 1.00 66.19 94 ASP A N 1
ATOM 755 C CA . ASP A 1 94 ? -29.048 -35.159 123.476 1.00 66.19 94 ASP A CA 1
ATOM 756 C C . ASP A 1 94 ? -30.358 -35.709 122.909 1.00 66.19 94 ASP A C 1
ATOM 758 O O . ASP A 1 94 ? -30.447 -36.838 122.419 1.00 66.19 94 ASP A O 1
ATOM 762 N N . ARG A 1 95 ? -31.414 -34.899 122.992 1.00 69.31 95 ARG A N 1
ATOM 763 C CA . ARG A 1 95 ? -32.598 -35.113 122.174 1.00 69.31 95 ARG A CA 1
ATOM 764 C C . ARG A 1 95 ? -32.131 -34.896 120.733 1.00 69.31 95 ARG A C 1
ATOM 766 O O . ARG A 1 95 ? -31.596 -33.821 120.462 1.00 69.31 95 ARG A O 1
ATOM 773 N N . PRO A 1 96 ? -32.325 -35.849 119.803 1.00 75.81 96 PRO A N 1
ATOM 774 C CA . PRO A 1 96 ? -32.007 -35.590 118.405 1.00 75.81 96 PRO A CA 1
ATOM 775 C C . PRO A 1 96 ? -32.736 -34.316 117.972 1.00 75.81 96 PRO A C 1
ATOM 777 O O . PRO A 1 96 ? -33.901 -34.121 118.343 1.00 75.81 96 PRO A O 1
ATOM 780 N N . ALA A 1 97 ? -32.040 -33.438 117.242 1.00 76.38 97 ALA A N 1
ATOM 781 C CA . ALA A 1 97 ? -32.605 -32.178 116.778 1.00 76.38 97 ALA A CA 1
ATOM 782 C C . ALA A 1 97 ? -33.970 -32.452 116.134 1.00 76.38 97 ALA A C 1
ATOM 784 O O . ALA A 1 97 ? -34.087 -33.296 115.242 1.00 76.38 97 ALA A O 1
ATOM 785 N N . SER A 1 98 ? -35.017 -31.790 116.634 1.00 74.56 98 SER A N 1
ATOM 786 C CA . SER A 1 98 ? -36.358 -31.924 116.069 1.00 74.56 98 SER A CA 1
ATOM 787 C C . SER A 1 98 ? -36.278 -31.651 114.565 1.00 74.56 98 SER A C 1
ATOM 789 O O . SER A 1 98 ? -35.664 -30.645 114.194 1.00 74.56 98 SER A O 1
ATOM 791 N N . PRO A 1 99 ? -36.844 -32.520 113.705 1.00 79.00 99 PRO A N 1
ATOM 792 C CA . PRO A 1 99 ? -36.727 -32.361 112.263 1.0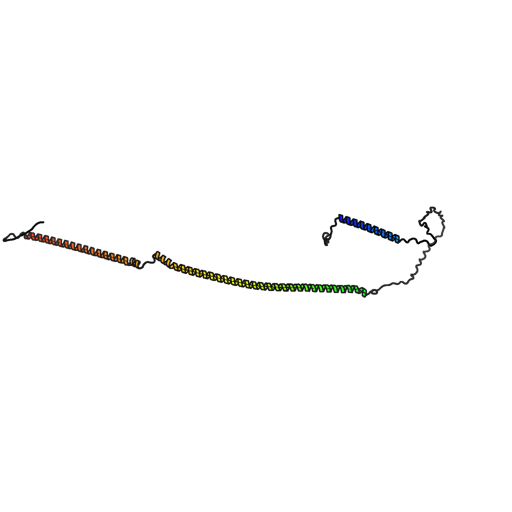0 79.00 99 PRO A CA 1
ATOM 793 C C . PRO A 1 99 ? -37.173 -30.953 111.868 1.00 79.00 99 PRO A C 1
ATOM 795 O O . PRO A 1 99 ? -38.225 -30.484 112.311 1.00 79.00 99 PRO A O 1
ATOM 798 N N . LEU A 1 100 ? -36.345 -30.269 111.072 1.00 76.25 100 LEU A N 1
ATOM 799 C CA . LEU A 1 100 ? -36.658 -28.940 110.555 1.00 76.25 100 LEU A CA 1
ATOM 800 C C . LEU A 1 100 ? -37.990 -29.024 109.809 1.00 76.25 100 LEU A C 1
ATOM 802 O O . LEU A 1 100 ? -38.132 -29.788 108.853 1.00 76.25 100 LEU A O 1
ATOM 806 N N . PHE A 1 101 ? -38.978 -28.258 110.265 1.00 77.81 101 PHE A N 1
ATOM 807 C CA . PHE A 1 101 ? -40.268 -28.180 109.600 1.00 77.81 101 PHE A CA 1
ATOM 808 C C . PHE A 1 101 ? -40.097 -27.459 108.260 1.00 77.81 101 PHE A C 1
ATOM 810 O O . PHE A 1 101 ? -40.101 -26.230 108.185 1.00 77.81 101 PHE A O 1
ATOM 817 N N . VAL A 1 102 ? -39.936 -28.238 107.193 1.00 78.06 102 VAL A N 1
ATOM 818 C CA . VAL A 1 102 ? -40.017 -27.747 105.820 1.00 78.06 102 VAL A CA 1
ATOM 819 C C . VAL A 1 102 ? -41.496 -27.712 105.453 1.00 78.06 102 VAL A C 1
ATOM 821 O O . VAL A 1 102 ? -42.139 -28.757 105.343 1.00 78.06 102 VAL A O 1
ATOM 824 N N . ARG A 1 103 ? -42.063 -26.509 105.299 1.00 79.69 103 ARG A N 1
ATOM 825 C CA . ARG A 1 103 ? -43.431 -26.365 104.780 1.00 79.69 103 ARG A CA 1
ATOM 826 C C . ARG A 1 103 ? -43.522 -27.063 103.423 1.00 79.69 103 ARG A C 1
ATOM 828 O O . ARG A 1 103 ? -42.645 -26.877 102.581 1.00 79.69 103 ARG A O 1
ATOM 835 N N . ALA A 1 104 ? -44.599 -27.816 103.196 1.00 77.81 104 ALA A N 1
ATOM 836 C CA . ALA A 1 104 ? -44.930 -28.281 101.854 1.00 77.81 104 ALA A CA 1
ATOM 837 C C . ALA A 1 104 ? -44.991 -27.066 100.920 1.00 77.81 104 ALA A C 1
ATOM 839 O O . ALA A 1 104 ? -45.532 -26.026 101.306 1.00 77.81 104 ALA A O 1
ATOM 840 N N . LYS A 1 105 ? -44.408 -27.181 99.723 1.00 77.50 105 LYS A N 1
ATOM 841 C CA . LYS A 1 105 ? -44.449 -26.123 98.713 1.00 77.50 105 LYS A CA 1
ATOM 842 C C . LYS A 1 105 ? -45.915 -25.781 98.430 1.00 77.50 105 LYS A C 1
ATOM 844 O O . LYS A 1 105 ? -46.617 -26.541 97.776 1.00 77.50 105 LYS A O 1
ATOM 849 N N . THR A 1 106 ? -46.391 -24.662 98.970 1.00 71.94 106 THR A N 1
ATOM 850 C CA . THR A 1 106 ? -47.722 -24.124 98.679 1.00 71.94 106 THR A CA 1
ATOM 851 C C . THR A 1 106 ? -47.590 -23.097 97.570 1.00 71.94 106 THR A C 1
ATOM 853 O O . THR A 1 106 ? -47.203 -21.958 97.817 1.00 71.94 106 THR A O 1
ATOM 856 N N . GLY A 1 107 ? -47.875 -23.541 96.349 1.00 81.38 107 GLY A N 1
ATOM 857 C CA . GLY A 1 107 ? -47.897 -22.756 95.120 1.00 81.38 107 GLY A CA 1
ATOM 858 C C . GLY A 1 107 ? -48.076 -23.690 93.924 1.00 81.38 107 GLY A C 1
ATOM 859 O O . GLY A 1 107 ? -47.629 -24.835 93.972 1.00 81.38 107 GLY A O 1
ATOM 860 N N . THR A 1 108 ? -48.759 -23.228 92.882 1.00 80.12 108 THR A N 1
ATOM 861 C CA . THR A 1 108 ? -48.898 -23.980 91.631 1.00 80.12 108 THR A CA 1
ATOM 862 C C . THR A 1 108 ? -47.684 -23.691 90.760 1.00 80.12 108 THR A C 1
ATOM 864 O O . THR A 1 108 ? -47.388 -22.526 90.502 1.00 80.12 108 THR A O 1
ATOM 867 N N . ASP A 1 109 ? -46.982 -24.731 90.319 1.00 82.44 109 ASP A N 1
ATOM 868 C CA . ASP A 1 109 ? -45.909 -24.573 89.341 1.00 82.44 109 ASP A CA 1
ATOM 869 C C . ASP A 1 109 ? -46.507 -24.321 87.956 1.00 82.44 109 ASP A C 1
ATOM 871 O O . ASP A 1 109 ? -47.416 -25.034 87.530 1.00 82.44 109 ASP A O 1
ATOM 875 N N . ALA A 1 110 ? -46.015 -23.288 87.276 1.00 85.06 110 ALA A N 1
ATOM 876 C CA . ALA A 1 110 ? -46.393 -22.946 85.914 1.00 85.06 110 ALA A CA 1
ATOM 877 C C . ALA A 1 110 ? -45.121 -22.765 85.089 1.00 85.06 110 ALA A C 1
ATOM 879 O O . ALA A 1 110 ? -44.224 -22.017 85.479 1.00 85.06 110 ALA A O 1
ATOM 880 N N . GLU A 1 111 ? -45.060 -23.446 83.953 1.00 83.69 111 GLU A N 1
ATOM 881 C CA . GLU A 1 111 ? -44.063 -23.198 82.921 1.00 83.69 111 GLU A CA 1
ATOM 882 C C . GLU A 1 111 ? -44.733 -22.500 81.741 1.00 83.69 111 GLU A C 1
ATOM 884 O O . GLU A 1 111 ? -45.913 -22.705 81.455 1.00 83.69 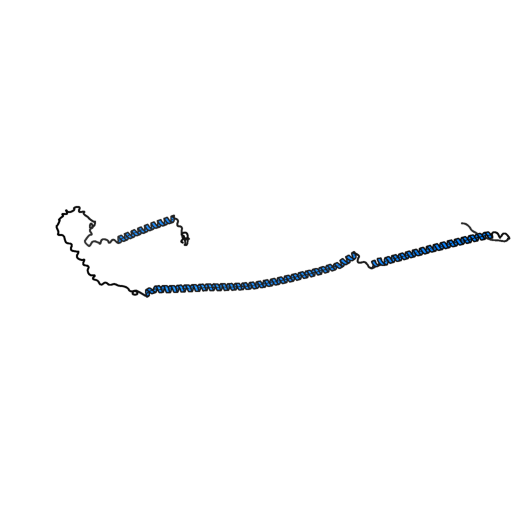111 GLU A O 1
ATOM 889 N N . THR A 1 112 ? -43.995 -21.608 81.096 1.00 84.25 112 THR A N 1
ATOM 890 C CA . THR A 1 112 ? -44.451 -20.902 79.902 1.00 84.25 112 THR A CA 1
ATOM 891 C C . THR A 1 112 ? -43.380 -21.116 78.851 1.00 84.25 112 THR A C 1
ATOM 893 O O . THR A 1 112 ? -42.240 -20.698 79.045 1.00 84.25 112 THR A O 1
ATOM 896 N N . GLN A 1 113 ? -43.738 -21.810 77.776 1.00 87.88 113 GLN A N 1
ATOM 897 C CA . GLN A 1 113 ? -42.865 -22.078 76.643 1.00 87.88 113 GLN A CA 1
ATOM 898 C C . GLN A 1 113 ? -43.488 -21.438 75.409 1.00 87.88 113 GLN A C 1
ATOM 900 O O . GLN A 1 113 ? -44.700 -21.516 75.228 1.00 87.88 113 GLN A O 1
ATOM 905 N N . VAL A 1 114 ? -42.655 -20.805 74.587 1.00 90.62 114 VAL A N 1
ATOM 906 C CA . VAL A 1 114 ? -43.061 -20.329 73.265 1.00 90.62 114 VAL A CA 1
ATOM 907 C C . VAL A 1 114 ? -42.660 -21.378 72.240 1.00 90.62 114 VAL A C 1
ATOM 909 O O . VAL A 1 114 ? -41.500 -21.809 72.218 1.00 90.62 114 VAL A O 1
ATOM 912 N N . GLU A 1 115 ? -43.616 -21.799 71.421 1.00 88.38 115 GLU A N 1
ATOM 913 C CA . GLU A 1 115 ? -43.407 -22.833 70.408 1.00 88.38 115 GLU A CA 1
ATOM 914 C C . GLU A 1 115 ? -42.854 -22.251 69.099 1.00 88.38 115 GLU A C 1
ATOM 916 O O . GLU A 1 115 ? -42.934 -21.051 68.812 1.00 88.38 115 GLU A O 1
ATOM 921 N N . VAL A 1 116 ? -42.256 -23.112 68.271 1.00 87.62 116 VAL A N 1
ATOM 922 C CA . VAL A 1 116 ? -41.686 -22.689 66.984 1.00 87.62 116 VAL A CA 1
ATOM 923 C C . VAL A 1 116 ? -42.800 -22.149 66.079 1.00 87.62 116 VAL A C 1
ATOM 925 O O . VAL A 1 116 ? -43.697 -22.887 65.679 1.00 87.62 116 VAL A O 1
ATOM 928 N N . GLY A 1 117 ? -42.711 -20.861 65.732 1.00 85.19 117 GLY A N 1
ATOM 929 C CA . GLY A 1 117 ? -43.664 -20.167 64.857 1.00 85.19 117 GLY A CA 1
ATOM 930 C C . GLY A 1 117 ? -44.694 -19.290 65.576 1.00 85.19 117 GLY A C 1
ATOM 931 O O . GLY A 1 117 ? -45.415 -18.562 64.907 1.00 85.19 117 GLY A O 1
ATOM 932 N N . GLU A 1 118 ? -44.742 -19.291 66.911 1.00 86.50 118 GLU A N 1
ATOM 933 C CA . GLU A 1 118 ? -45.730 -18.513 67.682 1.00 86.50 118 GLU A CA 1
ATOM 934 C C . GLU A 1 118 ? -45.436 -16.996 67.703 1.00 86.50 118 GLU A C 1
ATOM 936 O O . GLU A 1 118 ? -46.334 -16.182 67.897 1.00 86.50 118 GLU A O 1
ATOM 941 N N . LEU A 1 119 ? -44.176 -16.613 67.468 1.00 88.25 119 LEU A N 1
ATOM 942 C CA . LEU A 1 119 ? -43.686 -15.225 67.420 1.00 88.25 119 LEU A CA 1
ATOM 943 C C . LEU A 1 119 ? -43.348 -14.742 65.998 1.00 88.25 119 LEU A C 1
ATOM 945 O O . LEU A 1 119 ? -42.782 -13.663 65.846 1.00 88.25 119 LEU A O 1
ATOM 949 N N . PHE A 1 120 ? -43.612 -15.544 64.963 1.00 91.12 120 PHE A N 1
ATOM 950 C CA . PHE A 1 120 ? -43.210 -15.201 63.598 1.00 91.12 120 PHE A CA 1
ATOM 951 C C . PHE A 1 120 ? -44.128 -14.126 63.004 1.00 91.12 120 PHE A C 1
ATOM 953 O O . PHE A 1 120 ? -45.326 -14.355 62.835 1.00 91.12 120 PHE A O 1
ATOM 960 N N . ASP A 1 121 ? -43.546 -12.983 62.644 1.00 93.12 121 ASP A N 1
ATOM 961 C CA . ASP A 1 121 ? -44.204 -11.928 61.876 1.00 93.12 121 ASP A CA 1
ATOM 962 C C . ASP A 1 121 ? -43.683 -11.950 60.436 1.00 93.12 121 ASP A C 1
ATOM 964 O O . ASP A 1 121 ? -42.518 -11.657 60.171 1.00 93.12 121 ASP A O 1
ATOM 968 N N . PHE A 1 122 ? -44.551 -12.322 59.496 1.00 93.50 122 PHE A N 1
ATOM 969 C CA . PHE A 1 122 ? -44.173 -12.440 58.092 1.00 93.50 122 PHE A CA 1
ATOM 970 C C . PHE A 1 122 ? -43.740 -11.101 57.492 1.00 93.50 122 PHE A C 1
ATOM 972 O O . PHE A 1 122 ? -42.773 -11.075 56.733 1.00 93.50 122 PHE A O 1
ATOM 979 N N . ASP A 1 123 ? -44.428 -10.009 57.829 1.00 94.56 123 ASP A N 1
ATOM 980 C CA . ASP A 1 123 ? -44.186 -8.710 57.202 1.00 94.56 123 ASP A CA 1
ATOM 981 C C . ASP A 1 123 ? -42.822 -8.148 57.632 1.00 94.56 123 ASP A C 1
ATOM 983 O O . ASP A 1 123 ? -42.076 -7.630 56.801 1.00 94.56 123 ASP A O 1
ATOM 987 N N . ALA A 1 124 ? -42.444 -8.345 58.901 1.00 93.50 124 ALA A N 1
ATOM 988 C CA . ALA A 1 124 ? -41.134 -7.954 59.419 1.00 93.50 124 ALA A CA 1
ATOM 989 C C . ALA A 1 124 ? -39.986 -8.822 58.866 1.00 93.50 124 ALA A C 1
ATOM 991 O O . ALA A 1 124 ? -38.899 -8.318 58.584 1.00 93.50 124 ALA A O 1
ATOM 992 N N . GLU A 1 125 ? -40.211 -10.127 58.700 1.00 92.94 125 GLU A N 1
ATOM 993 C CA . GLU A 1 125 ? -39.167 -11.072 58.277 1.00 92.94 125 GLU A CA 1
ATOM 994 C C . GLU A 1 125 ? -38.962 -11.103 56.750 1.00 92.94 125 GLU A C 1
ATOM 996 O O . GLU A 1 125 ? -37.876 -11.438 56.268 1.00 92.94 125 GLU A O 1
ATOM 1001 N N . VAL A 1 126 ? -39.978 -10.741 55.956 1.00 96.25 126 VAL A N 1
ATOM 1002 C CA . VAL A 1 126 ? -39.883 -10.698 54.486 1.00 96.25 126 VAL A CA 1
ATOM 1003 C C . VAL A 1 126 ? -39.241 -9.408 53.967 1.00 96.25 126 VAL A C 1
ATOM 1005 O O . VAL A 1 126 ? -38.670 -9.404 52.874 1.00 96.25 126 VAL A O 1
ATOM 1008 N N . GLU A 1 127 ? -39.294 -8.321 54.737 1.00 95.81 127 GLU A N 1
ATOM 1009 C CA . GLU A 1 127 ? -38.795 -7.006 54.325 1.00 95.81 127 GLU A CA 1
ATOM 1010 C C . GLU A 1 127 ? -37.297 -7.019 53.933 1.00 95.81 127 GLU A C 1
ATOM 1012 O O . GLU A 1 127 ? -36.986 -6.591 52.815 1.00 95.81 127 GLU A O 1
ATOM 1017 N N . PRO A 1 128 ? -36.369 -7.625 54.708 1.00 97.06 128 PRO A N 1
ATOM 1018 C CA . PRO A 1 128 ? -34.959 -7.725 54.313 1.00 97.06 128 PRO A CA 1
ATOM 1019 C C . PRO A 1 128 ? -34.737 -8.596 53.068 1.00 97.06 128 PRO A C 1
ATOM 1021 O O . PRO A 1 128 ? -33.820 -8.353 52.281 1.00 97.06 128 PRO A O 1
ATOM 1024 N N . LEU A 1 129 ? -35.568 -9.628 52.870 1.00 96.25 129 LEU A N 1
ATOM 1025 C CA . LEU A 1 129 ? -35.484 -10.497 51.693 1.00 96.25 129 LEU A CA 1
ATOM 1026 C C . LEU A 1 129 ? -35.887 -9.740 50.428 1.00 96.25 129 LEU A C 1
ATOM 1028 O O . LEU A 1 129 ? -35.206 -9.847 49.407 1.00 96.25 129 LEU A O 1
ATOM 1032 N N . LEU A 1 130 ? -36.973 -8.967 50.494 1.00 96.81 130 LEU A N 1
ATOM 1033 C CA . LEU A 1 130 ? -37.437 -8.149 49.377 1.00 96.81 130 LEU A CA 1
ATOM 1034 C C . LEU A 1 130 ? -36.462 -7.016 49.067 1.00 96.81 130 LEU A C 1
ATOM 1036 O O . LEU A 1 130 ? -36.183 -6.788 47.892 1.00 96.81 130 LEU A O 1
ATOM 1040 N N . GLU A 1 131 ? -35.895 -6.359 50.081 1.00 96.31 131 GLU A N 1
ATOM 1041 C CA . GLU A 1 131 ? -34.883 -5.318 49.885 1.00 96.31 131 GLU A CA 1
ATOM 1042 C C . GLU A 1 131 ? -33.680 -5.858 49.103 1.00 96.31 131 GLU A C 1
ATOM 1044 O O . GLU A 1 131 ? -33.279 -5.282 48.089 1.00 96.31 131 GLU A O 1
ATOM 1049 N N . VAL A 1 132 ? -33.149 -7.016 49.510 1.00 97.69 132 VAL A N 1
ATOM 1050 C CA . VAL A 1 132 ? -32.021 -7.643 48.813 1.00 97.69 132 VAL A CA 1
ATOM 1051 C C . VAL A 1 132 ? -32.417 -8.085 47.407 1.00 97.69 132 VAL A C 1
ATOM 1053 O O . VAL A 1 132 ? -31.643 -7.894 46.471 1.00 97.69 132 VAL A O 1
ATOM 1056 N N . LEU A 1 133 ? -33.601 -8.669 47.224 1.00 97.94 133 LEU A N 1
ATOM 1057 C CA . LEU A 1 133 ? -34.023 -9.202 45.928 1.00 97.94 133 LEU A CA 1
ATOM 1058 C C . LEU A 1 133 ? -34.281 -8.079 44.913 1.00 97.94 133 LEU A C 1
ATOM 1060 O O . LEU A 1 133 ? -33.815 -8.151 43.774 1.00 97.94 133 LEU A O 1
ATOM 1064 N N . VAL A 1 134 ? -34.948 -7.004 45.329 1.00 98.00 134 VAL A N 1
ATOM 1065 C CA . VAL A 1 134 ? -35.174 -5.818 44.492 1.00 98.00 134 VAL A CA 1
ATOM 1066 C C . VAL A 1 134 ? -33.862 -5.071 44.250 1.00 98.00 134 VAL A C 1
ATOM 1068 O O . VAL A 1 134 ? -33.557 -4.732 43.109 1.00 98.00 134 VAL A O 1
ATOM 1071 N N . GLY A 1 135 ? -33.034 -4.881 45.280 1.00 98.25 135 GLY A N 1
ATOM 1072 C CA . GLY A 1 135 ? -31.728 -4.237 45.136 1.00 98.25 135 GLY A CA 1
ATOM 1073 C C . GLY A 1 135 ? -30.833 -4.973 44.140 1.00 98.25 135 GLY A C 1
ATOM 1074 O O . GLY A 1 135 ? -30.345 -4.380 43.181 1.00 98.25 135 GLY A O 1
ATOM 1075 N N . LYS A 1 136 ? -30.702 -6.296 44.291 1.00 97.94 136 LYS A N 1
ATOM 1076 C CA . LYS A 1 136 ? -29.875 -7.134 43.411 1.00 97.94 136 LYS A CA 1
ATOM 1077 C C . LYS A 1 136 ? -30.377 -7.137 41.968 1.00 97.94 136 LYS A C 1
ATOM 1079 O O . LYS A 1 136 ? -29.570 -7.114 41.043 1.00 97.94 136 LYS A O 1
ATOM 1084 N N . THR A 1 137 ? -31.694 -7.197 41.767 1.00 98.06 137 THR A N 1
ATOM 1085 C CA . THR A 1 137 ? -32.279 -7.205 40.417 1.00 98.06 137 THR A CA 1
ATOM 1086 C C . THR A 1 137 ? -32.083 -5.868 39.714 1.00 98.06 137 THR A C 1
ATOM 1088 O O . THR A 1 137 ? -31.723 -5.861 38.537 1.00 98.06 137 THR A O 1
ATOM 1091 N N . LEU A 1 138 ? -32.233 -4.745 40.422 1.00 98.19 138 LEU A N 1
ATOM 1092 C CA . LEU A 1 138 ? -31.953 -3.418 39.873 1.00 98.19 138 LEU A CA 1
ATOM 1093 C C . LEU A 1 138 ? -30.465 -3.225 39.559 1.00 98.19 138 LEU A C 1
ATOM 1095 O O . LEU A 1 138 ? -30.135 -2.733 38.482 1.00 98.19 138 LEU A O 1
ATOM 1099 N N . GLU A 1 139 ? -29.571 -3.644 40.458 1.00 97.69 139 GLU A N 1
ATOM 1100 C CA . GLU A 1 139 ? -28.122 -3.574 40.237 1.00 97.69 139 GLU A CA 1
ATOM 1101 C C . GLU A 1 139 ? -27.691 -4.395 39.020 1.00 97.69 139 GLU A C 1
ATOM 1103 O O . GLU A 1 139 ? -26.952 -3.894 38.173 1.00 97.69 139 GLU A O 1
ATOM 1108 N N . LEU A 1 140 ? -28.175 -5.636 38.906 1.00 98.25 140 LEU A N 1
ATOM 1109 C CA . LEU A 1 140 ? -27.859 -6.502 37.773 1.00 98.25 140 LEU A CA 1
ATOM 1110 C C . LEU A 1 140 ? -28.388 -5.912 36.462 1.00 98.25 140 LEU A C 1
ATOM 1112 O O . LEU A 1 140 ? -27.629 -5.797 35.506 1.00 98.25 140 LEU A O 1
ATOM 1116 N N . SER A 1 141 ? -29.646 -5.462 36.445 1.00 98.06 141 SER A N 1
ATOM 1117 C CA . SER A 1 141 ? -30.257 -4.863 35.249 1.00 98.06 141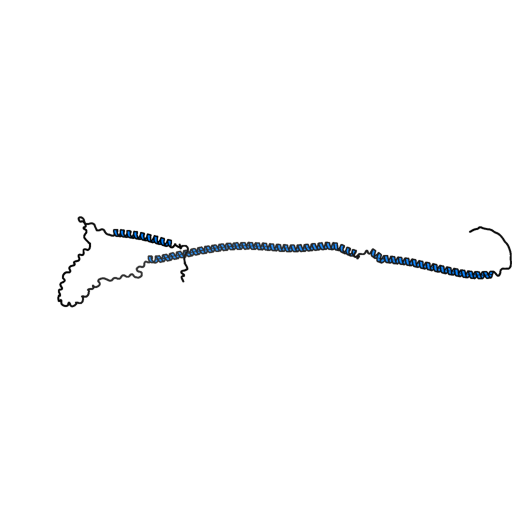 SER A CA 1
ATOM 1118 C C . SER A 1 141 ? -29.507 -3.606 34.794 1.00 98.06 141 SER A C 1
ATOM 1120 O O . SER A 1 141 ? -29.333 -3.377 33.600 1.00 98.06 141 SER A O 1
ATOM 1122 N N . MET A 1 142 ? -29.039 -2.786 35.741 1.00 97.88 142 MET A N 1
ATOM 1123 C CA . MET A 1 142 ? -28.245 -1.594 35.437 1.00 97.88 142 MET A CA 1
ATOM 1124 C C . MET A 1 142 ? -26.878 -1.959 34.847 1.00 97.88 142 MET A C 1
ATOM 1126 O O . MET A 1 142 ? -26.439 -1.326 33.890 1.00 97.88 142 MET A O 1
ATOM 1130 N N . LEU A 1 143 ? -26.204 -2.971 35.400 1.00 98.31 143 LEU A N 1
ATOM 1131 C CA . LEU A 1 143 ? -24.916 -3.439 34.881 1.00 98.31 143 LEU A CA 1
ATOM 1132 C C . LEU A 1 143 ? -25.045 -3.996 33.462 1.00 98.31 143 LEU A C 1
ATOM 1134 O O . LEU A 1 143 ? -24.227 -3.657 32.611 1.00 98.31 143 LEU A O 1
ATOM 1138 N N . GLU A 1 144 ? -26.080 -4.794 33.203 1.00 98.25 144 GLU A N 1
ATOM 1139 C CA . GLU A 1 144 ? -26.361 -5.344 31.874 1.00 98.25 144 GLU A CA 1
ATOM 1140 C C . GLU A 1 144 ? -26.613 -4.228 30.853 1.00 98.25 144 GLU A C 1
ATOM 1142 O O . GLU A 1 144 ? -26.007 -4.225 29.783 1.00 98.25 144 GLU A O 1
ATOM 1147 N N . LEU A 1 145 ? -27.426 -3.225 31.204 1.00 98.56 145 LEU A N 1
ATOM 1148 C CA . LEU A 1 145 ? -27.707 -2.093 30.318 1.00 98.56 145 LEU A CA 1
ATOM 1149 C C . LEU A 1 145 ? -26.446 -1.273 30.002 1.00 98.56 145 LEU A C 1
ATOM 1151 O O . LEU A 1 145 ? -26.221 -0.900 28.851 1.00 98.56 145 LEU A O 1
ATOM 1155 N N . LEU A 1 146 ? -25.594 -1.021 31.001 1.00 98.25 146 LEU A N 1
ATOM 1156 C CA . LEU A 1 146 ? -24.320 -0.328 30.789 1.00 98.25 146 LEU A CA 1
ATOM 1157 C C . LEU A 1 146 ? -23.378 -1.134 29.884 1.00 98.25 146 LEU A C 1
ATOM 1159 O O . LEU A 1 146 ? -22.748 -0.563 28.994 1.00 98.25 146 LEU A O 1
ATOM 1163 N N . GLU A 1 147 ? -23.299 -2.453 30.072 1.00 98.31 147 GLU A N 1
ATOM 1164 C CA . GLU A 1 147 ? -22.498 -3.328 29.213 1.00 98.31 147 GLU A CA 1
ATOM 1165 C C . GLU A 1 147 ? -23.006 -3.309 27.763 1.00 98.31 147 GLU A C 1
ATOM 1167 O O . GLU A 1 147 ? -22.210 -3.203 26.824 1.00 98.31 147 GLU A O 1
ATOM 1172 N N . GLU A 1 148 ? -24.324 -3.358 27.557 1.00 98.19 148 GLU A N 1
ATOM 1173 C CA . GLU A 1 148 ? -24.928 -3.264 26.227 1.00 98.19 148 GLU A CA 1
ATOM 1174 C C . GLU A 1 148 ? -24.581 -1.938 25.535 1.00 98.19 148 GLU A C 1
ATOM 1176 O O . GLU A 1 148 ? -24.118 -1.946 24.387 1.00 98.19 148 GLU A O 1
ATOM 1181 N N . GLU A 1 149 ? -24.718 -0.806 26.231 1.00 98.25 149 GLU A N 1
ATOM 1182 C CA . GLU A 1 149 ? -24.365 0.512 25.694 1.00 98.25 149 GLU A CA 1
ATOM 1183 C C . GLU A 1 149 ? -22.872 0.619 25.341 1.00 98.25 149 GLU A C 1
ATOM 1185 O O . GLU A 1 149 ? -22.506 1.146 24.279 1.00 98.25 149 GLU A O 1
ATOM 1190 N N . GLU A 1 150 ? -21.986 0.087 26.187 1.00 98.12 150 GLU A N 1
ATOM 1191 C CA . GLU A 1 150 ? -20.548 0.049 25.914 1.00 98.12 150 GLU A CA 1
ATOM 1192 C C . GLU A 1 150 ? -20.229 -0.807 24.681 1.00 98.12 150 GLU A C 1
ATOM 1194 O O . GLU A 1 150 ? -19.484 -0.373 23.788 1.00 98.12 150 GLU A O 1
ATOM 1199 N N . LEU A 1 151 ? -20.827 -1.997 24.573 1.00 98.38 151 LEU A N 1
ATOM 1200 C CA . LEU A 1 151 ? -20.663 -2.876 23.416 1.00 98.38 151 LEU A CA 1
ATOM 1201 C C . LEU A 1 151 ? -21.161 -2.209 22.129 1.00 98.38 151 LEU A C 1
ATOM 1203 O O . LEU A 1 151 ? -20.509 -2.313 21.082 1.00 98.38 151 LEU A O 1
ATOM 1207 N N . GLU A 1 152 ? -22.280 -1.489 22.177 1.00 98.38 152 GLU A N 1
ATOM 1208 C CA . GLU A 1 152 ? -22.778 -0.711 21.044 1.00 98.38 152 GLU A CA 1
ATOM 1209 C C . GLU A 1 152 ? -21.836 0.428 20.654 1.00 98.38 152 GLU A C 1
ATOM 1211 O O . GLU A 1 152 ? -21.546 0.615 19.463 1.00 98.38 152 GLU A O 1
ATOM 1216 N N . ALA A 1 153 ? -21.298 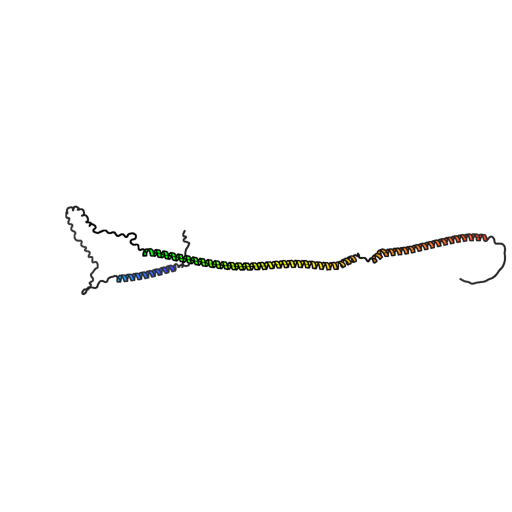1.158 21.632 1.00 98.31 153 ALA A N 1
ATOM 1217 C CA . ALA A 1 153 ? -20.328 2.218 21.391 1.00 98.31 153 ALA A CA 1
ATOM 1218 C C . ALA A 1 153 ? -19.052 1.676 20.724 1.00 98.31 153 ALA A C 1
ATOM 1220 O O . ALA A 1 153 ? -18.569 2.255 19.739 1.00 98.31 153 ALA A O 1
ATOM 1221 N N . VAL A 1 154 ? -18.539 0.534 21.196 1.00 98.38 154 VAL A N 1
ATOM 1222 C CA . VAL A 1 154 ? -17.385 -0.153 20.599 1.00 98.38 154 VAL A CA 1
ATOM 1223 C C . VAL A 1 154 ? -17.699 -0.603 19.172 1.00 98.38 154 VAL A C 1
ATOM 1225 O O . VAL A 1 154 ? -16.922 -0.313 18.257 1.00 98.38 154 VAL A O 1
ATOM 1228 N N . ARG A 1 155 ? -18.852 -1.242 18.937 1.00 98.44 155 ARG A N 1
ATOM 1229 C CA . ARG A 1 155 ? -19.281 -1.675 17.594 1.00 98.44 155 ARG A CA 1
ATOM 1230 C C . ARG A 1 155 ? -19.411 -0.494 16.635 1.00 98.44 155 ARG A C 1
ATOM 1232 O O . ARG A 1 155 ? -18.941 -0.571 15.500 1.00 98.44 155 ARG A O 1
ATOM 1239 N N . ARG A 1 156 ? -20.002 0.621 17.076 1.00 98.44 156 ARG A N 1
ATOM 1240 C CA . ARG A 1 156 ? -20.115 1.857 16.285 1.00 98.44 156 ARG A CA 1
ATOM 1241 C C . ARG A 1 156 ? -18.738 2.390 15.899 1.00 98.44 156 ARG A C 1
ATOM 1243 O O . ARG A 1 156 ? -18.516 2.707 14.731 1.00 98.44 156 ARG A O 1
ATOM 1250 N N . ARG A 1 157 ? -17.796 2.430 16.847 1.00 98.25 157 ARG A N 1
ATOM 1251 C CA . ARG A 1 157 ? -16.414 2.857 16.590 1.00 98.25 157 ARG A CA 1
ATOM 1252 C C . ARG A 1 157 ? -15.707 1.938 15.594 1.00 98.25 157 ARG A C 1
ATOM 1254 O O . ARG A 1 157 ? -15.063 2.435 14.674 1.00 98.25 157 ARG A O 1
ATOM 1261 N N . GLN A 1 158 ? -15.847 0.621 15.741 1.00 98.31 158 GLN A N 1
ATOM 1262 C CA . GLN A 1 158 ? -15.261 -0.353 14.816 1.00 98.31 158 GLN A CA 1
ATOM 1263 C C . GLN A 1 158 ? -15.820 -0.203 13.397 1.00 98.31 158 GLN A C 1
ATOM 1265 O O . GLN A 1 158 ? -15.045 -0.187 12.445 1.00 98.31 158 GLN A O 1
ATOM 1270 N N . ARG A 1 159 ? -17.141 -0.030 13.244 1.00 98.38 159 ARG A N 1
ATOM 1271 C CA . ARG A 1 159 ? -17.776 0.205 11.935 1.00 98.38 159 ARG A CA 1
ATOM 1272 C C . ARG A 1 159 ? -17.279 1.492 11.283 1.00 98.38 159 ARG A C 1
ATOM 1274 O O . ARG A 1 159 ? -16.932 1.471 10.108 1.00 98.38 159 ARG A O 1
ATOM 1281 N N . ALA A 1 160 ? -17.205 2.588 12.040 1.00 98.44 160 ALA A N 1
ATOM 1282 C CA . ALA A 1 160 ? -16.692 3.860 11.534 1.00 98.44 160 ALA A CA 1
ATOM 1283 C C . ALA A 1 160 ? -15.226 3.744 11.087 1.00 98.44 160 ALA A C 1
ATOM 1285 O O . ALA A 1 160 ? -14.867 4.217 10.011 1.00 98.44 160 ALA A O 1
ATOM 1286 N N . PHE A 1 161 ? -14.391 3.060 11.875 1.00 98.38 161 PHE A N 1
ATOM 1287 C CA . PHE A 1 161 ? -12.995 2.814 11.523 1.00 98.38 161 PHE A CA 1
ATOM 1288 C C . PHE A 1 161 ? -12.855 1.928 10.279 1.00 98.38 161 PHE A C 1
ATOM 1290 O O . PHE A 1 161 ? -12.057 2.236 9.399 1.00 98.38 161 PHE A O 1
ATOM 1297 N N . ALA A 1 162 ? -13.641 0.852 10.180 1.00 98.38 162 ALA A N 1
ATOM 1298 C CA . ALA A 1 162 ? -13.640 -0.026 9.014 1.00 98.38 162 ALA A CA 1
ATOM 1299 C C . ALA A 1 162 ? -14.068 0.728 7.747 1.00 98.38 162 ALA A C 1
ATOM 1301 O O . ALA A 1 162 ? -13.374 0.649 6.739 1.00 98.38 162 ALA A O 1
ATOM 1302 N N . ALA A 1 163 ? -15.136 1.529 7.822 1.00 98.25 163 ALA A N 1
ATOM 1303 C CA . ALA A 1 163 ? -15.598 2.348 6.705 1.00 98.25 163 ALA A CA 1
ATOM 1304 C C . ALA A 1 163 ? -14.537 3.364 6.252 1.00 98.25 163 ALA A C 1
ATOM 1306 O O . ALA A 1 163 ? -14.291 3.496 5.055 1.00 98.25 163 ALA A O 1
ATOM 1307 N N . ALA A 1 164 ? -13.871 4.041 7.195 1.00 98.31 164 ALA A N 1
ATOM 1308 C CA . ALA A 1 164 ? -12.776 4.955 6.881 1.00 98.31 164 ALA A CA 1
ATOM 1309 C C . ALA A 1 164 ? -11.604 4.216 6.217 1.00 98.31 164 ALA A C 1
ATOM 1311 O O . ALA A 1 164 ? -11.149 4.617 5.152 1.00 98.31 164 ALA A O 1
ATOM 1312 N N . ARG A 1 165 ? -11.163 3.088 6.788 1.00 98.44 165 ARG A N 1
ATOM 1313 C CA . ARG A 1 165 ? -10.095 2.254 6.216 1.00 98.44 165 ARG A CA 1
ATOM 1314 C C . ARG A 1 165 ? -10.426 1.796 4.795 1.00 98.44 165 ARG A C 1
ATOM 1316 O O . ARG A 1 165 ? -9.549 1.809 3.938 1.00 98.44 165 ARG A O 1
ATOM 1323 N N . ASP A 1 166 ? -11.659 1.368 4.550 1.00 98.19 166 ASP A N 1
ATOM 1324 C CA . ASP A 1 166 ? -12.075 0.867 3.241 1.00 98.19 166 ASP A CA 1
ATOM 1325 C C . ASP A 1 166 ? -12.131 1.996 2.200 1.00 98.19 166 ASP A C 1
ATOM 1327 O O . ASP A 1 166 ? -11.739 1.785 1.051 1.00 98.19 166 ASP A O 1
ATOM 1331 N N . ALA A 1 167 ? -12.525 3.209 2.606 1.00 98.25 167 ALA A N 1
ATOM 1332 C CA . ALA A 1 167 ? -12.459 4.400 1.759 1.00 98.25 167 ALA A CA 1
ATOM 1333 C C . ALA A 1 167 ? -11.009 4.775 1.403 1.00 98.25 167 ALA A C 1
ATOM 1335 O O . ALA A 1 167 ? -10.699 4.967 0.226 1.00 98.25 167 ALA A O 1
ATOM 1336 N N . GLU A 1 168 ? -10.113 4.796 2.393 1.00 97.75 168 GLU A N 1
ATOM 1337 C CA . GLU A 1 168 ? -8.678 5.045 2.189 1.00 97.75 168 GLU A CA 1
ATOM 1338 C C . GLU A 1 168 ? -8.058 3.993 1.259 1.00 97.75 168 GLU A C 1
ATOM 1340 O O . GLU A 1 168 ? -7.347 4.316 0.308 1.00 97.75 168 GLU A O 1
ATOM 1345 N N . LEU A 1 169 ? -8.375 2.711 1.474 1.00 98.31 169 LEU A N 1
ATOM 1346 C CA . LEU A 1 169 ? -7.889 1.622 0.629 1.00 98.31 169 LEU A CA 1
ATOM 1347 C C . LEU A 1 169 ? -8.360 1.780 -0.824 1.00 98.31 169 LEU A C 1
ATOM 1349 O O . LEU A 1 169 ? -7.570 1.575 -1.748 1.00 98.31 169 LEU A O 1
ATOM 1353 N N . ALA A 1 170 ? -9.622 2.156 -1.037 1.00 98.12 170 ALA A N 1
ATOM 1354 C CA . ALA A 1 170 ? -10.159 2.402 -2.372 1.00 98.12 170 ALA A CA 1
ATOM 1355 C C . ALA A 1 170 ? -9.455 3.583 -3.067 1.00 98.12 170 ALA A C 1
ATOM 1357 O O . ALA A 1 170 ? -9.154 3.509 -4.263 1.00 98.12 170 ALA A O 1
ATOM 1358 N N . GLU A 1 171 ? -9.135 4.651 -2.331 1.00 97.25 171 GLU A N 1
ATOM 1359 C CA . GLU A 1 171 ? -8.378 5.782 -2.868 1.00 97.25 171 GLU A CA 1
ATOM 1360 C C . GLU A 1 171 ? -6.941 5.393 -3.240 1.00 97.25 171 GLU A C 1
ATOM 1362 O O . GLU A 1 171 ? -6.493 5.695 -4.353 1.00 97.25 171 GLU A O 1
ATOM 1367 N N . VAL A 1 172 ? -6.242 4.668 -2.365 1.00 98.12 172 VAL A N 1
ATOM 1368 C CA . VAL A 1 172 ? -4.889 4.161 -2.636 1.00 98.12 172 VAL A CA 1
ATOM 1369 C C . VAL A 1 172 ? -4.888 3.290 -3.891 1.00 98.12 172 VAL A C 1
ATOM 1371 O O . VAL A 1 172 ? -4.070 3.502 -4.787 1.00 98.12 172 VAL A O 1
ATOM 1374 N N . GLN A 1 173 ? -5.844 2.367 -4.023 1.00 97.94 173 GLN A N 1
ATOM 1375 C CA . GLN A 1 173 ? -5.966 1.519 -5.213 1.00 97.94 173 GLN A CA 1
ATOM 1376 C C . GLN A 1 173 ? -6.204 2.332 -6.492 1.00 97.94 173 GLN A C 1
ATOM 1378 O O . GLN A 1 173 ? -5.613 2.031 -7.535 1.00 97.94 173 GLN A O 1
ATOM 1383 N N . ARG A 1 174 ? -7.030 3.385 -6.428 1.00 98.19 174 ARG A N 1
ATOM 1384 C CA . ARG A 1 174 ? -7.252 4.304 -7.555 1.00 98.19 174 ARG A CA 1
ATOM 1385 C C . ARG A 1 174 ? -5.947 4.987 -7.975 1.00 98.19 174 ARG A C 1
ATOM 1387 O O . ARG A 1 174 ? -5.616 4.984 -9.163 1.00 98.19 174 ARG A O 1
ATOM 1394 N N . LEU A 1 175 ? -5.203 5.539 -7.016 1.00 98.06 175 LEU A N 1
ATOM 1395 C CA . LEU A 1 175 ? -3.935 6.233 -7.267 1.00 98.06 175 LEU A CA 1
ATOM 1396 C C . LEU A 1 175 ? -2.855 5.281 -7.795 1.00 98.06 175 LEU A C 1
ATOM 1398 O O . LEU A 1 175 ? -2.146 5.613 -8.746 1.00 98.06 175 LEU A O 1
ATOM 1402 N N . GLU A 1 176 ? -2.761 4.072 -7.243 1.00 98.06 176 GLU A N 1
ATOM 1403 C CA . GLU A 1 176 ? -1.850 3.043 -7.738 1.00 98.06 176 GLU A CA 1
ATOM 1404 C C . GLU A 1 176 ? -2.165 2.647 -9.180 1.00 98.06 176 GLU A C 1
ATOM 1406 O O . GLU A 1 176 ? -1.254 2.547 -10.004 1.00 98.06 176 GLU A O 1
ATOM 1411 N N . ALA A 1 177 ? -3.439 2.429 -9.514 1.00 97.81 177 ALA A N 1
ATOM 1412 C CA . ALA A 1 177 ? -3.843 2.082 -10.871 1.00 97.81 177 ALA A CA 1
ATOM 1413 C C . ALA A 1 177 ? -3.478 3.195 -11.866 1.00 97.81 177 ALA A C 1
ATOM 1415 O O . ALA A 1 177 ? -2.980 2.912 -12.960 1.00 97.81 177 ALA A O 1
ATOM 1416 N N . GLU A 1 178 ? -3.668 4.459 -11.485 1.00 97.50 178 GLU A N 1
ATOM 1417 C CA . GLU A 1 178 ? -3.264 5.602 -12.301 1.00 97.50 178 GLU A CA 1
ATOM 1418 C C . GLU A 1 178 ? -1.739 5.682 -12.466 1.00 97.50 178 GLU A C 1
ATOM 1420 O O . GLU A 1 178 ? -1.240 5.818 -13.588 1.00 97.50 178 GLU A O 1
ATOM 1425 N N . ALA A 1 179 ? -0.978 5.523 -11.382 1.00 97.44 179 ALA A N 1
ATOM 1426 C CA . ALA A 1 179 ? 0.481 5.507 -11.422 1.00 97.44 179 ALA A CA 1
ATOM 1427 C C . ALA A 1 179 ? 1.017 4.359 -12.294 1.00 97.44 179 ALA A C 1
ATOM 1429 O O . ALA A 1 179 ? 1.919 4.566 -13.114 1.00 97.44 179 ALA A O 1
ATOM 1430 N N . ARG A 1 180 ? 0.428 3.160 -12.195 1.00 98.19 180 ARG A N 1
ATOM 1431 C CA . ARG A 1 180 ? 0.746 2.004 -13.053 1.00 98.19 180 ARG A CA 1
ATOM 1432 C C . ARG A 1 180 ? 0.483 2.310 -14.530 1.00 98.19 180 ARG A C 1
ATOM 1434 O O . ARG A 1 180 ? 1.325 2.007 -15.371 1.00 98.19 180 ARG A O 1
ATOM 1441 N N . ARG A 1 181 ? -0.631 2.971 -14.865 1.00 97.62 181 ARG A N 1
ATOM 1442 C CA . ARG A 1 181 ? -0.920 3.399 -16.249 1.00 97.62 181 ARG A CA 1
ATOM 1443 C C . ARG A 1 181 ? 0.105 4.414 -16.760 1.00 97.62 181 ARG A C 1
ATOM 1445 O O . ARG A 1 181 ? 0.668 4.217 -17.836 1.00 97.62 181 ARG A O 1
ATOM 1452 N N . ARG A 1 182 ? 0.400 5.459 -15.977 1.00 97.81 182 ARG A N 1
ATOM 1453 C CA . ARG A 1 182 ? 1.379 6.502 -16.341 1.00 97.81 182 ARG A CA 1
ATOM 1454 C C . ARG A 1 182 ? 2.781 5.923 -16.541 1.00 97.81 182 ARG A C 1
ATOM 1456 O O . ARG A 1 182 ? 3.468 6.262 -17.504 1.00 97.81 182 ARG A O 1
ATOM 1463 N N . THR A 1 183 ? 3.214 5.033 -15.650 1.00 97.62 183 THR A N 1
ATOM 1464 C CA . THR A 1 183 ? 4.523 4.369 -15.749 1.00 97.62 183 THR A CA 1
ATOM 1465 C C . THR A 1 183 ? 4.598 3.428 -16.947 1.00 97.62 183 THR A C 1
ATOM 1467 O O . THR A 1 183 ? 5.588 3.479 -17.678 1.00 97.62 183 THR A O 1
ATOM 1470 N N . ALA A 1 184 ? 3.551 2.642 -17.211 1.00 98.12 184 ALA A N 1
ATOM 1471 C CA . ALA A 1 184 ? 3.474 1.788 -18.393 1.00 98.12 184 ALA A CA 1
ATOM 1472 C C . ALA A 1 184 ? 3.542 2.604 -19.697 1.00 98.12 184 ALA A C 1
ATOM 1474 O O . ALA A 1 184 ? 4.303 2.257 -20.605 1.00 98.12 184 ALA A O 1
ATOM 1475 N N . GLU A 1 185 ? 2.817 3.725 -19.785 1.00 97.62 185 GLU A N 1
ATOM 1476 C CA . GLU A 1 185 ? 2.896 4.604 -20.954 1.00 97.62 185 GLU A CA 1
ATOM 1477 C C . GLU A 1 185 ? 4.293 5.220 -21.099 1.00 97.62 185 GLU A C 1
ATOM 1479 O O . GLU A 1 185 ? 4.879 5.158 -22.182 1.00 97.62 185 GLU A O 1
ATOM 1484 N N . LYS A 1 186 ? 4.880 5.739 -20.013 1.00 98.12 186 LYS A N 1
ATOM 1485 C CA . LYS A 1 186 ? 6.249 6.279 -20.021 1.00 98.12 186 LYS A CA 1
ATOM 1486 C C . LYS A 1 186 ? 7.257 5.242 -20.516 1.00 98.12 186 LYS A C 1
ATOM 1488 O O . LYS A 1 186 ? 8.087 5.556 -21.367 1.00 98.12 186 LYS A O 1
ATOM 1493 N N . GLN A 1 187 ? 7.175 4.003 -20.033 1.00 97.69 187 GLN A N 1
ATOM 1494 C CA . GLN A 1 187 ? 8.045 2.914 -20.483 1.00 97.69 187 GLN A CA 1
ATOM 1495 C C . GLN A 1 187 ? 7.850 2.604 -21.970 1.00 97.69 187 GLN A C 1
ATOM 1497 O O . GLN A 1 187 ? 8.834 2.446 -22.693 1.00 97.69 187 GLN A O 1
ATOM 1502 N N . ARG A 1 188 ? 6.604 2.570 -22.457 1.00 97.81 188 ARG A N 1
ATOM 1503 C CA . ARG A 1 188 ? 6.313 2.381 -23.885 1.00 97.81 188 ARG A CA 1
ATOM 1504 C C . ARG A 1 188 ? 6.908 3.506 -24.736 1.00 97.81 188 ARG A C 1
ATOM 1506 O O . ARG A 1 188 ? 7.533 3.220 -25.753 1.00 97.81 188 ARG A O 1
ATOM 1513 N N . ARG A 1 189 ? 6.768 4.767 -24.315 1.00 97.56 189 ARG A N 1
ATOM 1514 C CA . ARG A 1 189 ? 7.355 5.925 -25.012 1.00 97.56 189 ARG A CA 1
ATOM 1515 C C . ARG A 1 189 ? 8.880 5.866 -25.032 1.00 97.56 189 ARG A C 1
ATOM 1517 O O . ARG A 1 189 ? 9.476 6.125 -26.071 1.00 97.56 189 ARG A O 1
ATOM 1524 N N . LEU A 1 190 ? 9.509 5.475 -23.922 1.00 98.12 190 LEU A N 1
ATOM 1525 C CA . LEU A 1 190 ? 10.961 5.302 -23.848 1.00 98.12 190 LEU A CA 1
ATOM 1526 C C . LEU A 1 190 ? 11.456 4.214 -24.806 1.00 98.12 190 LEU A C 1
ATOM 1528 O O . LEU A 1 190 ? 12.422 4.453 -25.527 1.00 98.12 190 LEU A O 1
ATOM 1532 N N . LYS A 1 191 ? 10.777 3.061 -24.869 1.00 97.81 191 LYS A N 1
ATOM 1533 C CA . LYS A 1 191 ? 11.113 1.989 -25.822 1.00 97.81 191 LYS A CA 1
ATOM 1534 C C . LYS A 1 191 ? 11.013 2.476 -27.270 1.00 97.81 191 LYS A C 1
ATOM 1536 O O . LYS A 1 191 ? 11.979 2.357 -28.015 1.00 97.81 191 LYS A O 1
ATOM 1541 N N . GLN A 1 192 ? 9.907 3.130 -27.631 1.00 97.31 192 GLN A N 1
ATOM 1542 C CA . GLN A 1 192 ? 9.721 3.707 -28.969 1.00 97.31 192 GLN A CA 1
ATOM 1543 C C . GLN A 1 192 ? 10.794 4.752 -29.312 1.00 97.31 192 GLN A C 1
ATOM 1545 O O . GLN A 1 192 ? 11.317 4.771 -30.425 1.00 97.31 192 GLN A O 1
ATOM 1550 N N . ALA A 1 193 ? 11.153 5.618 -28.360 1.00 97.62 193 ALA A N 1
ATOM 1551 C CA . ALA A 1 193 ? 12.195 6.621 -28.558 1.00 97.62 193 ALA A CA 1
ATOM 1552 C C . ALA A 1 193 ? 13.577 5.979 -28.756 1.00 97.62 193 ALA A C 1
ATOM 1554 O O . ALA A 1 193 ? 14.329 6.407 -29.629 1.00 97.62 193 ALA A O 1
ATOM 1555 N N . GLN A 1 194 ? 13.903 4.935 -27.988 1.00 97.31 194 GLN A N 1
ATOM 1556 C CA . GLN A 1 194 ? 15.145 4.175 -28.148 1.00 97.31 194 GLN A CA 1
ATOM 1557 C C . GLN A 1 194 ? 15.211 3.480 -29.511 1.00 97.31 194 GLN A C 1
ATOM 1559 O O . GLN A 1 194 ? 16.234 3.572 -30.188 1.00 97.31 194 GLN A O 1
ATOM 1564 N N . GLU A 1 195 ? 14.129 2.833 -29.943 1.00 97.44 195 GLU A N 1
ATOM 1565 C CA . GLU A 1 195 ? 14.035 2.195 -31.261 1.00 97.44 195 GLU A CA 1
ATOM 1566 C C . GLU A 1 195 ? 14.178 3.219 -32.390 1.00 97.44 195 GLU A C 1
ATOM 1568 O O . GLU A 1 195 ? 15.004 3.041 -33.287 1.00 97.44 195 GLU A O 1
ATOM 1573 N N . SER A 1 196 ? 13.454 4.341 -32.312 1.00 96.94 196 SER A N 1
ATOM 1574 C CA . SER A 1 196 ? 13.572 5.422 -33.293 1.00 96.94 196 SER A CA 1
ATOM 1575 C C . SER A 1 196 ? 14.980 6.012 -33.326 1.00 96.94 196 SER A C 1
ATOM 1577 O O . SER A 1 196 ? 15.466 6.341 -34.408 1.00 96.94 196 SER A O 1
ATOM 1579 N N . ARG A 1 197 ? 15.642 6.155 -32.173 1.00 97.38 197 ARG A N 1
ATOM 1580 C CA . ARG A 1 197 ? 17.018 6.649 -32.095 1.00 97.38 197 ARG A CA 1
ATOM 1581 C C . ARG A 1 197 ? 17.990 5.673 -32.755 1.00 97.38 197 ARG A C 1
ATOM 1583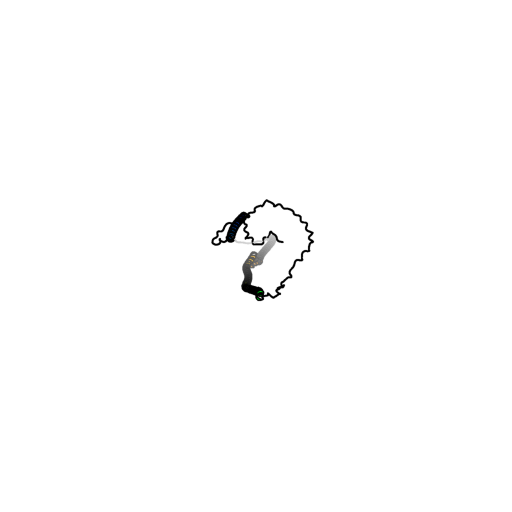 O O . ARG A 1 197 ? 18.752 6.101 -33.613 1.00 97.38 197 ARG A O 1
ATOM 1590 N N . ARG A 1 198 ? 17.907 4.375 -32.440 1.00 97.44 198 ARG A N 1
ATOM 1591 C CA . ARG A 1 198 ? 18.730 3.329 -33.077 1.00 97.44 198 ARG A CA 1
ATOM 1592 C C . ARG A 1 198 ? 18.537 3.300 -34.593 1.00 97.44 198 ARG A C 1
ATOM 1594 O O . ARG A 1 198 ? 19.510 3.232 -35.337 1.00 97.44 198 ARG A O 1
ATOM 1601 N N . ALA A 1 199 ? 17.292 3.402 -35.061 1.00 97.12 199 ALA A N 1
ATOM 1602 C CA . ALA A 1 199 ? 16.987 3.453 -36.488 1.00 97.12 199 ALA A CA 1
ATOM 1603 C C . ALA A 1 199 ? 17.595 4.693 -37.168 1.00 97.12 199 ALA A C 1
ATOM 1605 O O . ALA A 1 199 ? 18.159 4.580 -38.256 1.00 97.12 199 ALA A O 1
ATOM 1606 N N . ARG A 1 200 ? 17.533 5.866 -36.517 1.00 97.12 200 ARG A N 1
ATOM 1607 C CA . ARG A 1 200 ? 18.157 7.106 -37.012 1.00 97.12 200 ARG A CA 1
ATOM 1608 C C . ARG A 1 200 ? 19.678 7.018 -37.040 1.00 97.12 200 ARG A C 1
ATOM 1610 O O . ARG A 1 200 ? 20.262 7.409 -38.040 1.00 97.12 200 ARG A O 1
ATOM 1617 N N . GLU A 1 201 ? 20.306 6.489 -35.992 1.00 97.19 201 GLU A N 1
ATOM 1618 C CA . GLU A 1 201 ? 21.760 6.277 -35.934 1.00 97.19 201 GLU A CA 1
ATOM 1619 C C . GLU A 1 201 ? 22.216 5.341 -37.065 1.00 97.19 201 GLU A C 1
ATOM 1621 O O . GLU A 1 201 ? 23.137 5.671 -37.811 1.00 97.19 201 GLU A O 1
ATOM 1626 N N . ALA A 1 202 ? 21.514 4.222 -37.274 1.00 97.25 202 ALA A N 1
ATOM 1627 C CA . ALA A 1 202 ? 21.808 3.296 -38.365 1.00 97.25 202 ALA A CA 1
ATOM 1628 C C . ALA A 1 202 ? 21.611 3.935 -39.752 1.00 97.25 202 ALA A C 1
ATOM 1630 O O . ALA A 1 202 ? 22.419 3.723 -40.657 1.00 97.25 202 ALA A O 1
ATOM 1631 N N . ALA A 1 203 ? 20.551 4.728 -39.936 1.00 96.75 203 ALA A N 1
ATOM 1632 C CA . ALA A 1 203 ? 20.315 5.456 -41.179 1.00 96.75 203 ALA A CA 1
ATOM 1633 C C . ALA A 1 203 ? 21.395 6.521 -41.427 1.00 96.75 203 ALA A C 1
ATOM 1635 O O . ALA A 1 203 ? 21.922 6.601 -42.535 1.00 96.75 203 ALA A O 1
ATOM 1636 N N . ALA A 1 204 ? 21.773 7.286 -40.401 1.00 96.94 204 ALA A N 1
ATOM 1637 C CA . ALA A 1 204 ? 22.829 8.289 -40.477 1.00 96.94 204 ALA A CA 1
ATOM 1638 C C . ALA A 1 204 ? 24.177 7.655 -40.842 1.00 96.94 204 ALA A C 1
ATOM 1640 O O . ALA A 1 204 ? 24.844 8.141 -41.751 1.00 96.94 204 ALA A O 1
ATOM 1641 N N . ALA A 1 205 ? 24.534 6.525 -40.222 1.00 96.50 205 ALA A N 1
ATOM 1642 C CA . ALA A 1 205 ? 25.742 5.776 -40.561 1.00 96.50 205 ALA A CA 1
ATOM 1643 C C . ALA A 1 205 ? 25.736 5.302 -42.024 1.00 96.50 205 ALA A C 1
ATOM 1645 O O . ALA A 1 205 ? 26.731 5.460 -42.729 1.00 96.50 205 ALA A O 1
ATOM 1646 N N . LYS A 1 206 ? 24.602 4.786 -42.522 1.00 97.00 206 LYS A N 1
ATOM 1647 C CA . LYS A 1 206 ? 24.455 4.389 -43.935 1.00 97.00 206 LYS A CA 1
ATOM 1648 C C . LYS A 1 206 ? 24.608 5.573 -44.889 1.00 97.00 206 LYS A C 1
ATOM 1650 O O . LYS A 1 206 ? 25.266 5.441 -45.919 1.00 97.00 206 LYS A O 1
ATOM 1655 N N . VAL A 1 207 ? 24.010 6.720 -44.565 1.00 97.12 207 VAL A N 1
ATOM 1656 C CA . VAL A 1 207 ? 24.130 7.939 -45.379 1.00 97.12 207 VAL A CA 1
ATOM 1657 C C . VAL A 1 207 ? 25.574 8.440 -45.384 1.00 97.12 207 VAL A C 1
ATOM 1659 O O . VAL A 1 207 ? 26.097 8.708 -46.462 1.00 97.12 207 VAL A O 1
ATOM 1662 N N . ALA A 1 208 ? 26.233 8.483 -44.223 1.00 96.69 208 ALA A N 1
ATOM 1663 C CA . ALA A 1 208 ? 27.630 8.892 -44.092 1.00 96.69 208 ALA A CA 1
ATOM 1664 C C . ALA A 1 208 ? 28.582 7.965 -44.867 1.00 96.69 208 ALA A C 1
ATOM 1666 O O . ALA A 1 208 ? 29.442 8.440 -45.608 1.00 96.69 208 ALA A O 1
ATOM 1667 N N . ALA A 1 209 ? 28.393 6.645 -44.768 1.00 96.56 209 ALA A N 1
ATOM 1668 C CA . ALA A 1 209 ? 29.166 5.671 -45.536 1.00 96.56 209 ALA A CA 1
ATOM 1669 C C . ALA A 1 209 ? 28.951 5.843 -47.047 1.00 96.56 209 ALA A C 1
ATOM 1671 O O . ALA A 1 209 ? 29.908 5.816 -47.817 1.00 96.56 209 ALA A O 1
ATOM 1672 N N . ARG A 1 210 ? 27.706 6.087 -47.482 1.00 96.38 210 ARG A N 1
ATOM 1673 C CA . ARG A 1 210 ? 27.388 6.343 -48.893 1.00 96.38 210 ARG A CA 1
ATOM 1674 C C . ARG A 1 210 ? 28.030 7.631 -49.404 1.00 96.38 210 ARG A C 1
ATOM 1676 O O . ARG A 1 210 ? 28.560 7.629 -50.513 1.00 96.38 210 ARG A O 1
ATOM 1683 N N . SER A 1 211 ? 27.972 8.724 -48.640 1.00 96.31 211 SER A N 1
ATOM 1684 C CA . SER A 1 211 ? 28.616 9.982 -49.033 1.00 96.31 211 SER A CA 1
ATOM 1685 C C . SER A 1 211 ? 30.133 9.835 -49.079 1.00 96.31 211 SER A C 1
ATOM 1687 O O . SER A 1 211 ? 30.738 10.265 -50.053 1.00 96.31 211 SER A O 1
ATOM 1689 N N . PHE A 1 212 ? 30.730 9.162 -48.089 1.00 95.25 212 PHE A N 1
ATOM 1690 C CA . PHE A 1 212 ? 32.164 8.877 -48.063 1.00 95.25 212 PHE A CA 1
ATOM 1691 C C . PHE A 1 212 ? 32.593 8.051 -49.277 1.00 95.25 212 PHE A C 1
ATOM 1693 O O . PHE A 1 212 ? 33.498 8.457 -49.997 1.00 95.25 212 PHE A O 1
ATOM 1700 N N . ALA A 1 213 ? 31.896 6.946 -49.558 1.00 95.06 213 ALA A N 1
ATOM 1701 C CA . ALA A 1 213 ? 32.182 6.105 -50.715 1.00 95.06 213 ALA A CA 1
ATOM 1702 C C . ALA A 1 213 ? 32.065 6.888 -52.029 1.00 95.06 213 ALA A C 1
ATOM 1704 O O . ALA A 1 213 ? 32.913 6.739 -52.899 1.00 95.06 213 ALA A O 1
ATOM 1705 N N . ARG A 1 214 ? 31.055 7.759 -52.174 1.00 94.12 214 ARG A N 1
ATOM 1706 C CA . ARG A 1 214 ? 30.900 8.594 -53.374 1.00 94.12 214 ARG A CA 1
ATOM 1707 C C . ARG A 1 214 ? 32.072 9.559 -53.555 1.00 94.12 214 ARG A C 1
ATOM 1709 O O . ARG A 1 214 ? 32.587 9.656 -54.664 1.00 94.12 214 ARG A O 1
ATOM 1716 N N . THR A 1 215 ? 32.478 10.256 -52.496 1.00 92.56 215 THR A N 1
ATOM 1717 C CA . THR A 1 215 ? 33.616 11.183 -52.553 1.00 92.56 215 THR A CA 1
ATOM 1718 C C . THR A 1 215 ? 34.915 10.428 -52.839 1.00 92.56 215 THR A C 1
ATOM 1720 O O . THR A 1 215 ? 35.640 10.802 -53.754 1.00 92.56 215 THR A O 1
ATOM 1723 N N . TYR A 1 216 ? 35.166 9.321 -52.138 1.00 92.38 216 TYR A N 1
ATOM 1724 C CA . TYR A 1 216 ? 36.365 8.505 -52.325 1.00 92.38 216 TYR A CA 1
ATOM 1725 C C . TYR A 1 216 ? 36.453 7.902 -53.733 1.00 92.38 216 TYR A C 1
ATOM 1727 O O . TYR A 1 216 ? 37.475 8.025 -54.393 1.00 92.38 216 TYR A O 1
ATOM 1735 N N . LEU A 1 217 ? 35.367 7.311 -54.243 1.00 91.38 217 LEU A N 1
ATOM 1736 C CA . LEU A 1 217 ? 35.341 6.753 -55.600 1.00 91.38 217 LEU A CA 1
ATOM 1737 C C . LEU A 1 217 ? 35.524 7.828 -56.677 1.00 91.38 217 LEU A C 1
ATOM 1739 O O . LEU A 1 217 ? 36.079 7.535 -57.733 1.00 91.38 217 LEU A O 1
ATOM 1743 N N . SER A 1 218 ? 35.070 9.062 -56.427 1.00 90.50 218 SER A N 1
ATOM 1744 C CA . SER A 1 218 ? 35.250 10.154 -57.387 1.00 90.50 218 SER A CA 1
ATOM 1745 C C . SER A 1 218 ? 36.709 10.592 -57.532 1.00 90.50 218 SER A C 1
ATOM 1747 O O . SER A 1 218 ? 37.121 10.897 -58.648 1.00 90.50 218 SER A O 1
ATOM 1749 N N . SER A 1 219 ? 37.498 10.574 -56.450 1.00 89.88 219 SER A N 1
ATOM 1750 C CA . SER A 1 219 ? 38.934 10.881 -56.512 1.00 89.88 219 SER A CA 1
ATOM 1751 C C . SER A 1 219 ? 39.769 9.674 -56.935 1.00 89.88 219 SER A C 1
ATOM 1753 O O . SER A 1 219 ? 40.721 9.839 -57.686 1.00 89.88 219 SER A O 1
ATOM 1755 N N . LEU A 1 220 ? 39.357 8.457 -56.555 1.00 91.94 220 LEU A N 1
ATOM 1756 C CA . LEU A 1 220 ? 40.079 7.220 -56.860 1.00 91.94 220 LEU A CA 1
ATOM 1757 C C . LEU A 1 220 ? 40.335 7.039 -58.359 1.00 91.94 220 LEU A C 1
ATOM 1759 O O . LEU A 1 220 ? 41.392 6.554 -58.740 1.00 91.94 220 LEU A O 1
ATOM 1763 N N . ASN A 1 221 ? 39.387 7.438 -59.211 1.00 87.31 221 ASN A N 1
ATOM 1764 C CA . ASN A 1 221 ? 39.582 7.376 -60.656 1.00 87.31 221 ASN A CA 1
ATOM 1765 C C . ASN A 1 221 ? 40.775 8.246 -61.092 1.00 87.31 221 ASN A C 1
ATOM 1767 O O . ASN A 1 221 ? 41.684 7.761 -61.751 1.00 87.31 221 ASN A O 1
ATOM 1771 N N . ALA A 1 222 ? 40.813 9.512 -60.675 1.00 87.62 222 ALA A N 1
ATOM 1772 C CA . ALA A 1 222 ? 41.920 10.403 -61.013 1.00 87.62 222 ALA A CA 1
ATOM 1773 C C . ALA A 1 222 ? 43.249 9.928 -60.400 1.00 87.62 222 ALA A C 1
ATOM 1775 O O . ALA A 1 222 ? 44.266 9.938 -61.088 1.00 87.62 222 ALA A O 1
ATOM 1776 N N . ASP A 1 223 ? 43.228 9.454 -59.151 1.00 88.69 223 ASP A N 1
ATOM 1777 C CA . ASP A 1 223 ? 44.424 8.991 -58.440 1.00 88.69 223 ASP A CA 1
ATOM 1778 C C . ASP A 1 223 ? 45.015 7.719 -59.074 1.00 88.69 223 ASP A C 1
ATOM 1780 O O . ASP A 1 223 ? 46.224 7.630 -59.277 1.00 88.69 223 ASP A O 1
ATOM 1784 N N . VAL A 1 224 ? 44.174 6.739 -59.430 1.00 90.50 224 VAL A N 1
ATOM 1785 C CA . VAL A 1 224 ? 44.612 5.482 -60.063 1.00 90.50 224 VAL A CA 1
ATOM 1786 C C . VAL A 1 224 ? 45.093 5.730 -61.487 1.00 90.50 224 VAL A C 1
ATOM 1788 O O . VAL A 1 224 ? 46.162 5.249 -61.847 1.00 90.50 224 VAL A O 1
ATOM 1791 N N . PHE A 1 225 ? 44.347 6.487 -62.299 1.00 86.75 225 PHE A N 1
ATOM 1792 C CA . PHE A 1 225 ? 44.780 6.788 -63.666 1.00 86.75 225 PHE A CA 1
ATOM 1793 C C . PHE A 1 225 ? 46.049 7.647 -63.682 1.00 86.75 225 PHE A C 1
ATOM 1795 O O . PHE A 1 225 ? 46.956 7.337 -64.447 1.00 86.75 225 PHE A O 1
ATOM 1802 N N . GLY A 1 226 ? 46.162 8.647 -62.801 1.00 87.62 226 GLY A N 1
ATOM 1803 C CA . GLY A 1 226 ? 47.385 9.437 -62.648 1.00 87.62 226 GLY A CA 1
ATOM 1804 C C . GLY A 1 226 ? 48.571 8.605 -62.152 1.00 87.62 226 GLY A C 1
ATOM 1805 O O . GLY A 1 226 ? 49.684 8.780 -62.639 1.00 87.62 226 GLY A O 1
ATOM 1806 N N . GLY A 1 227 ? 48.339 7.656 -61.238 1.00 89.56 227 GLY A N 1
ATOM 1807 C CA . GLY A 1 227 ? 49.350 6.691 -60.801 1.00 89.56 227 GLY A CA 1
ATOM 1808 C C . GLY A 1 227 ? 49.829 5.780 -61.934 1.00 89.56 227 GLY A C 1
ATOM 1809 O O . GLY A 1 227 ? 51.028 5.682 -62.170 1.00 89.56 227 GLY A O 1
ATOM 1810 N N . LEU A 1 228 ? 48.906 5.178 -62.692 1.00 87.88 228 LEU A N 1
ATOM 1811 C CA . LEU A 1 228 ? 49.243 4.336 -63.848 1.00 87.88 228 LEU A CA 1
ATOM 1812 C C . LEU A 1 228 ? 49.938 5.126 -64.970 1.00 87.88 228 LEU A C 1
ATOM 1814 O O . LEU A 1 228 ? 50.786 4.577 -65.673 1.00 87.88 228 LEU A O 1
ATOM 1818 N N . GLU A 1 229 ? 49.581 6.396 -65.163 1.00 84.62 229 GLU A N 1
ATOM 1819 C CA . GLU A 1 229 ? 50.248 7.284 -66.117 1.00 84.62 229 GLU A CA 1
ATOM 1820 C C . GLU A 1 229 ? 51.672 7.620 -65.653 1.00 84.62 229 GLU A C 1
ATOM 1822 O O . GLU A 1 229 ? 52.609 7.522 -66.444 1.00 84.62 229 GLU A O 1
ATOM 1827 N N . ALA A 1 230 ? 51.864 7.919 -64.364 1.00 84.00 230 ALA A N 1
ATOM 1828 C CA . ALA A 1 230 ? 53.182 8.165 -63.776 1.00 84.00 230 ALA A CA 1
ATOM 1829 C C . ALA A 1 230 ? 54.093 6.925 -63.804 1.00 84.00 230 ALA A C 1
ATOM 1831 O O . ALA A 1 230 ? 55.297 7.051 -64.024 1.00 84.00 230 ALA A O 1
ATOM 1832 N N . GLU A 1 231 ? 53.529 5.728 -63.627 1.00 84.19 231 GLU A N 1
ATOM 1833 C CA . GLU A 1 231 ? 54.233 4.447 -63.780 1.00 84.19 231 GLU A CA 1
ATOM 1834 C C . GLU A 1 231 ? 54.499 4.080 -65.254 1.00 84.19 231 GLU A C 1
ATOM 1836 O O . GLU A 1 231 ? 55.223 3.126 -65.536 1.00 84.19 231 GLU A O 1
ATOM 1841 N N . GLY A 1 232 ? 53.963 4.848 -66.210 1.00 78.75 232 GLY A N 1
ATOM 1842 C CA . GLY A 1 232 ? 54.218 4.673 -67.641 1.00 78.75 232 GLY A CA 1
ATOM 1843 C C . GLY A 1 232 ? 53.429 3.535 -68.292 1.00 78.75 232 GLY A C 1
ATOM 1844 O O . GLY A 1 232 ? 53.782 3.089 -69.385 1.00 78.75 232 GLY A O 1
ATOM 1845 N N . HIS A 1 233 ? 52.355 3.055 -67.655 1.00 80.62 233 HIS A N 1
ATOM 1846 C CA . HIS A 1 233 ? 51.482 2.025 -68.224 1.00 80.62 233 HIS A CA 1
ATOM 1847 C C . HIS A 1 233 ? 50.617 2.555 -69.378 1.00 80.62 233 HIS A C 1
ATOM 1849 O O . HIS A 1 233 ? 50.310 1.801 -70.306 1.00 80.62 233 HIS A O 1
ATOM 1855 N N . PHE A 1 234 ? 50.256 3.842 -69.353 1.00 77.88 234 PHE A N 1
ATOM 1856 C CA . PHE A 1 234 ? 49.638 4.523 -70.490 1.00 77.88 234 PHE A CA 1
ATOM 1857 C C . PHE A 1 234 ? 50.725 5.090 -71.403 1.00 77.88 234 PHE A C 1
ATOM 1859 O O . PHE A 1 234 ? 51.427 6.035 -71.054 1.00 77.88 234 PHE A O 1
ATOM 1866 N N . TYR A 1 235 ? 50.862 4.503 -72.587 1.00 75.69 235 TYR A N 1
ATOM 1867 C CA . TYR A 1 235 ? 51.754 4.977 -73.639 1.00 75.69 235 TYR A CA 1
ATOM 1868 C C . TYR A 1 235 ? 50.934 5.559 -74.786 1.00 75.69 235 TYR A C 1
ATOM 1870 O O . TYR A 1 235 ? 49.851 5.069 -75.101 1.00 75.69 235 TYR A O 1
ATOM 1878 N N . ASP A 1 236 ? 51.471 6.591 -75.434 1.00 81.56 236 ASP A N 1
ATOM 1879 C CA . ASP A 1 236 ? 50.924 7.105 -76.685 1.00 81.56 236 ASP A CA 1
ATOM 1880 C C . ASP A 1 236 ? 51.152 6.051 -77.789 1.00 81.56 236 ASP A C 1
ATOM 1882 O O . ASP A 1 236 ? 52.315 5.768 -78.121 1.00 81.56 236 ASP A O 1
ATOM 1886 N N . PRO A 1 237 ? 50.083 5.446 -78.349 1.00 80.19 237 PRO A N 1
ATOM 1887 C CA . PRO A 1 237 ? 50.197 4.413 -79.374 1.00 80.19 237 PRO A CA 1
ATOM 1888 C C . PRO A 1 237 ? 51.009 4.885 -80.578 1.00 80.19 237 PRO A C 1
ATOM 1890 O O . PRO A 1 237 ? 51.799 4.113 -81.111 1.00 80.19 237 PRO A O 1
ATOM 1893 N N . LEU A 1 238 ? 50.891 6.166 -80.945 1.00 80.31 238 LEU A N 1
ATOM 1894 C CA . LEU A 1 238 ? 51.608 6.745 -82.075 1.00 80.31 238 LEU A CA 1
ATOM 1895 C C . LEU A 1 238 ? 53.105 6.846 -81.785 1.00 80.31 238 LEU A C 1
ATOM 1897 O O . LEU A 1 238 ? 53.923 6.493 -82.629 1.00 80.31 238 LEU A O 1
ATOM 1901 N N . ARG A 1 239 ? 53.493 7.291 -80.582 1.00 81.81 239 ARG A N 1
ATOM 1902 C CA . ARG A 1 239 ? 54.916 7.340 -80.200 1.00 81.81 239 ARG A CA 1
ATOM 1903 C C . ARG A 1 239 ? 55.536 5.950 -80.172 1.00 81.81 239 ARG A C 1
ATOM 1905 O O . ARG A 1 239 ? 56.679 5.796 -80.596 1.00 81.81 239 ARG A O 1
ATOM 1912 N N . ARG A 1 240 ? 54.795 4.952 -79.686 1.00 81.94 240 ARG A N 1
ATOM 1913 C CA . ARG A 1 240 ? 55.261 3.564 -79.645 1.00 81.94 240 ARG A CA 1
ATOM 1914 C C . ARG A 1 240 ? 55.370 2.962 -81.041 1.00 81.94 240 ARG A C 1
ATOM 1916 O O . ARG A 1 240 ? 56.385 2.356 -81.344 1.00 81.94 240 ARG A O 1
ATOM 1923 N N . GLU A 1 241 ? 54.384 3.184 -81.900 1.00 83.81 241 GLU A N 1
ATOM 1924 C CA . GLU A 1 241 ? 54.412 2.741 -83.296 1.00 83.81 241 GLU A CA 1
ATOM 1925 C C . GLU A 1 241 ? 55.553 3.411 -84.075 1.00 83.81 241 GLU A C 1
ATOM 1927 O O . GLU A 1 241 ? 56.274 2.753 -84.825 1.00 83.81 241 GLU A O 1
ATOM 1932 N N . VAL A 1 242 ? 55.810 4.699 -83.829 1.00 84.81 242 VAL A N 1
ATOM 1933 C CA . VAL A 1 242 ? 56.976 5.380 -84.398 1.00 84.81 242 VAL A CA 1
ATOM 1934 C C . VAL A 1 242 ? 58.277 4.744 -83.894 1.00 84.81 242 VAL A C 1
ATOM 1936 O O . VAL A 1 242 ? 59.166 4.464 -84.693 1.00 84.81 242 VAL A O 1
ATOM 1939 N N . ALA A 1 243 ? 58.398 4.478 -82.594 1.00 82.75 243 ALA A N 1
ATOM 1940 C CA . ALA A 1 243 ? 59.608 3.897 -82.015 1.00 82.75 243 ALA A CA 1
ATOM 1941 C C . ALA A 1 243 ? 59.851 2.431 -82.426 1.00 82.75 243 ALA A C 1
ATOM 1943 O O . ALA A 1 243 ? 60.993 2.062 -82.684 1.00 82.75 243 ALA A O 1
ATOM 1944 N N . GLU A 1 244 ? 58.806 1.600 -82.486 1.00 85.94 244 GLU A N 1
ATOM 1945 C CA . GLU A 1 244 ? 58.909 0.153 -82.725 1.00 85.94 244 GLU A CA 1
ATOM 1946 C C . GLU A 1 244 ? 58.779 -0.236 -84.206 1.00 85.94 244 GLU A C 1
ATOM 1948 O O . GLU A 1 244 ? 59.358 -1.242 -84.604 1.00 85.94 244 GLU A O 1
ATOM 1953 N N . ALA A 1 245 ? 58.054 0.525 -85.034 1.00 84.19 245 ALA A N 1
ATOM 1954 C CA . ALA A 1 245 ? 57.841 0.194 -86.448 1.00 84.19 245 ALA A CA 1
ATOM 1955 C C . ALA A 1 245 ? 58.535 1.180 -87.400 1.00 84.19 245 ALA A C 1
ATOM 1957 O O . ALA A 1 245 ? 59.264 0.758 -88.299 1.00 84.19 245 ALA A O 1
ATOM 1958 N N . PHE A 1 246 ? 58.357 2.491 -87.202 1.00 85.44 246 PHE A N 1
ATOM 1959 C CA . PHE A 1 246 ? 58.910 3.494 -88.122 1.00 85.44 246 PHE A CA 1
ATOM 1960 C C . PHE A 1 246 ? 60.426 3.666 -87.986 1.00 85.44 246 PHE A C 1
ATOM 1962 O O . PHE A 1 246 ? 61.115 3.725 -88.998 1.00 85.44 246 PHE A O 1
ATOM 1969 N N . MET A 1 247 ? 60.964 3.740 -86.764 1.00 88.00 247 MET A N 1
ATOM 1970 C CA . MET A 1 247 ? 62.404 3.929 -86.547 1.00 88.00 247 MET A CA 1
ATOM 1971 C C . MET A 1 247 ? 63.236 2.749 -87.075 1.00 88.00 247 MET A C 1
ATOM 1973 O O . MET A 1 247 ? 64.230 3.015 -87.753 1.00 88.00 247 MET A O 1
ATOM 1977 N N . PRO A 1 248 ? 62.845 1.473 -86.864 1.00 90.75 248 PRO A N 1
ATOM 1978 C CA . PRO A 1 248 ? 63.517 0.346 -87.507 1.00 90.75 248 PRO A CA 1
ATOM 1979 C C . PRO A 1 248 ? 63.376 0.371 -89.026 1.00 90.75 248 PRO A C 1
ATOM 1981 O O . PRO A 1 248 ? 64.377 0.228 -89.716 1.00 90.75 248 PRO A O 1
ATOM 1984 N N . TRP A 1 249 ? 62.182 0.657 -89.560 1.00 89.94 249 TRP A N 1
ATOM 1985 C CA . TRP A 1 249 ? 62.000 0.794 -91.008 1.00 89.94 249 TRP A CA 1
ATOM 1986 C C . TRP A 1 249 ? 62.883 1.899 -91.607 1.00 89.94 249 TRP A C 1
ATOM 1988 O O . TRP A 1 249 ? 63.485 1.696 -92.657 1.00 89.94 249 TRP A O 1
ATOM 1998 N N . LEU A 1 250 ? 63.002 3.054 -90.946 1.00 89.75 250 LEU A N 1
ATOM 1999 C CA . LEU A 1 250 ? 63.846 4.162 -91.393 1.00 89.75 250 LEU A CA 1
ATOM 2000 C C . LEU A 1 250 ? 65.333 3.793 -91.321 1.00 89.75 250 LEU A C 1
ATOM 2002 O O . LEU A 1 250 ? 66.091 4.136 -92.228 1.00 89.75 250 LEU A O 1
ATOM 2006 N N . ALA A 1 251 ? 65.746 3.086 -90.266 1.00 85.81 251 ALA A N 1
ATOM 2007 C CA . ALA A 1 251 ? 67.104 2.575 -90.130 1.00 85.81 251 ALA A CA 1
ATOM 2008 C C . ALA A 1 251 ? 67.428 1.547 -91.225 1.00 85.81 251 ALA A C 1
ATOM 2010 O O . ALA A 1 251 ? 68.485 1.648 -91.845 1.00 85.81 251 ALA A O 1
ATOM 2011 N N . ASP A 1 252 ? 66.508 0.627 -91.525 1.00 87.12 252 ASP A N 1
ATOM 2012 C CA . ASP A 1 252 ? 66.651 -0.378 -92.582 1.00 87.12 252 ASP A CA 1
ATOM 2013 C C . ASP A 1 252 ? 66.629 0.254 -93.979 1.00 87.12 252 ASP A C 1
ATOM 2015 O O . ASP A 1 252 ? 67.444 -0.100 -94.830 1.00 87.12 252 ASP A O 1
ATOM 2019 N N . ALA A 1 253 ? 65.753 1.230 -94.226 1.00 85.38 253 ALA A N 1
ATOM 2020 C CA . ALA A 1 253 ? 65.708 1.980 -95.480 1.00 85.38 253 ALA A CA 1
ATOM 2021 C C . ALA A 1 253 ? 66.992 2.801 -95.686 1.00 85.38 253 ALA A C 1
ATOM 2023 O O . ALA A 1 253 ? 67.577 2.774 -96.769 1.00 85.38 253 ALA A O 1
ATOM 2024 N N . GLY A 1 254 ? 67.480 3.467 -94.634 1.00 87.06 254 GLY A N 1
ATOM 2025 C CA . GLY A 1 254 ? 68.761 4.171 -94.647 1.00 87.06 254 GLY A CA 1
ATOM 2026 C C . GLY A 1 254 ? 69.949 3.225 -94.843 1.00 87.06 254 GLY A C 1
ATOM 2027 O O . GLY A 1 254 ? 70.858 3.530 -95.615 1.00 87.06 254 GLY A O 1
ATOM 2028 N N . ALA A 1 255 ? 69.929 2.048 -94.213 1.00 83.50 255 ALA A N 1
ATOM 2029 C CA . ALA A 1 255 ? 70.928 1.006 -94.420 1.00 83.50 255 ALA A CA 1
ATOM 2030 C C . ALA A 1 255 ? 70.885 0.462 -95.855 1.00 83.50 255 ALA A C 1
ATOM 2032 O O . ALA A 1 255 ? 71.939 0.284 -96.460 1.00 83.50 255 ALA A O 1
ATOM 2033 N N . ALA A 1 256 ? 69.700 0.266 -96.436 1.00 84.62 256 ALA A N 1
ATOM 2034 C CA . ALA A 1 256 ? 69.529 -0.159 -97.822 1.00 84.62 256 ALA A CA 1
ATOM 2035 C C . ALA A 1 256 ? 70.019 0.906 -98.815 1.00 84.62 256 ALA A C 1
ATOM 2037 O O . ALA A 1 256 ? 70.649 0.566 -99.816 1.00 84.62 256 ALA A O 1
ATOM 2038 N N . ASP A 1 257 ? 69.792 2.193 -98.548 1.00 81.56 257 ASP A N 1
ATOM 2039 C CA . ASP A 1 257 ? 70.340 3.290 -99.354 1.00 81.56 257 ASP A CA 1
ATOM 2040 C C . ASP A 1 257 ? 71.862 3.397 -99.225 1.00 81.56 257 ASP A C 1
ATOM 2042 O O . ASP A 1 257 ? 72.554 3.532 -100.237 1.00 81.56 257 ASP A O 1
ATOM 2046 N N . ALA A 1 258 ? 72.410 3.246 -98.018 1.00 82.06 258 ALA A N 1
ATOM 2047 C CA . ALA A 1 258 ? 73.852 3.193 -97.799 1.00 82.06 258 ALA A CA 1
ATOM 2048 C C . ALA A 1 258 ? 74.490 1.972 -98.485 1.00 82.06 258 ALA A C 1
ATOM 2050 O O . ALA A 1 258 ? 75.538 2.101 -99.119 1.00 82.06 258 ALA A O 1
ATOM 2051 N N . GLN A 1 259 ? 73.843 0.803 -98.428 1.00 83.19 259 GLN A N 1
ATOM 2052 C CA . GLN A 1 259 ? 74.261 -0.412 -99.132 1.00 83.19 259 GLN A CA 1
ATOM 2053 C C . GLN A 1 259 ? 74.168 -0.245 -100.650 1.00 83.19 259 GLN A C 1
ATOM 2055 O O . GLN A 1 259 ? 75.096 -0.638 -101.352 1.00 83.19 259 GLN A O 1
ATOM 2060 N N . ARG A 1 260 ? 73.106 0.383 -101.174 1.00 83.81 260 ARG A N 1
ATOM 2061 C CA . ARG A 1 260 ? 72.990 0.727 -102.600 1.00 83.81 260 ARG A CA 1
ATOM 2062 C C . ARG A 1 260 ? 74.102 1.676 -103.031 1.00 83.81 260 ARG A C 1
ATOM 2064 O O . ARG A 1 260 ? 74.748 1.421 -104.043 1.00 83.81 260 ARG A O 1
ATOM 2071 N N . ALA A 1 261 ? 74.380 2.724 -102.259 1.00 82.12 261 ALA A N 1
ATOM 2072 C CA . ALA A 1 261 ? 75.472 3.653 -102.536 1.00 82.12 261 ALA A CA 1
ATOM 2073 C C . ALA A 1 261 ? 76.850 2.967 -102.476 1.00 82.12 261 ALA A C 1
ATOM 2075 O O . ALA A 1 261 ? 77.702 3.225 -103.326 1.00 82.12 261 ALA A O 1
ATOM 2076 N N . ALA A 1 262 ? 77.066 2.061 -101.517 1.00 80.31 262 ALA A N 1
ATOM 2077 C CA . ALA A 1 262 ? 78.284 1.259 -101.417 1.00 80.31 262 ALA A CA 1
ATOM 2078 C C . ALA A 1 262 ? 78.429 0.279 -102.594 1.00 80.31 262 ALA A C 1
ATOM 2080 O O . ALA A 1 262 ? 79.507 0.180 -103.172 1.00 80.31 262 ALA A O 1
ATOM 2081 N N . ALA A 1 263 ? 77.347 -0.388 -103.007 1.00 81.50 263 ALA A N 1
ATOM 2082 C CA . ALA A 1 263 ? 77.334 -1.285 -104.160 1.00 81.50 263 ALA A CA 1
ATOM 2083 C C . ALA A 1 263 ? 77.595 -0.531 -105.472 1.00 81.50 263 ALA A C 1
ATOM 2085 O O . ALA A 1 263 ? 78.381 -0.994 -106.295 1.00 81.50 263 ALA A O 1
ATOM 2086 N N . LEU A 1 264 ? 76.995 0.652 -105.654 1.00 82.69 264 LEU A N 1
ATOM 2087 C CA . LEU A 1 264 ? 77.262 1.523 -106.801 1.00 82.69 264 LEU A CA 1
ATOM 2088 C C . LEU A 1 264 ? 78.717 2.009 -106.817 1.00 82.69 264 LEU A C 1
ATOM 2090 O O . LEU A 1 264 ? 79.334 1.996 -107.881 1.00 82.69 264 LEU A O 1
ATOM 2094 N N . ARG A 1 265 ? 79.293 2.374 -105.660 1.00 82.25 265 ARG A N 1
ATOM 2095 C CA . ARG A 1 265 ? 80.730 2.685 -105.550 1.00 82.25 265 ARG A CA 1
ATOM 2096 C C . ARG A 1 265 ? 81.602 1.488 -105.922 1.00 82.25 265 ARG A C 1
ATOM 2098 O O . ARG A 1 265 ? 82.463 1.639 -106.777 1.00 82.25 265 ARG A O 1
ATOM 2105 N N . ALA A 1 266 ? 81.339 0.304 -105.372 1.00 81.69 266 ALA A N 1
ATOM 2106 C CA . ALA A 1 266 ? 82.098 -0.907 -105.689 1.00 81.69 266 ALA A CA 1
ATOM 2107 C C . ALA A 1 266 ? 82.005 -1.285 -107.181 1.00 81.69 266 ALA A C 1
ATOM 2109 O O . ALA A 1 266 ? 82.977 -1.742 -107.780 1.00 81.69 266 ALA A O 1
ATOM 2110 N N . LEU A 1 267 ? 80.848 -1.067 -107.813 1.00 83.19 267 LEU A N 1
ATOM 2111 C CA . LEU A 1 267 ? 80.652 -1.320 -109.242 1.00 83.19 267 LEU A CA 1
ATOM 2112 C C . LEU A 1 267 ? 81.379 -0.277 -110.105 1.00 83.19 267 LEU A C 1
ATOM 2114 O O . LEU A 1 267 ? 81.964 -0.638 -111.126 1.00 83.19 267 LEU A O 1
ATOM 2118 N N . ALA A 1 268 ? 81.402 0.990 -109.677 1.00 81.12 268 ALA A N 1
ATOM 2119 C CA . ALA A 1 268 ? 82.200 2.040 -110.306 1.00 81.12 268 ALA A CA 1
ATOM 2120 C C . ALA A 1 268 ? 83.709 1.766 -110.178 1.00 81.12 268 ALA A C 1
ATOM 2122 O O . ALA A 1 268 ? 84.424 1.879 -111.171 1.00 81.12 268 ALA A O 1
ATOM 2123 N N . GLU A 1 269 ? 84.184 1.329 -109.009 1.00 83.06 269 GLU A N 1
ATOM 2124 C CA . GLU A 1 269 ? 85.573 0.905 -108.787 1.00 83.06 269 GLU A CA 1
ATOM 2125 C C . GLU A 1 269 ? 85.936 -0.304 -109.656 1.00 83.06 269 GLU A C 1
ATOM 2127 O O . GLU A 1 269 ? 86.968 -0.294 -110.326 1.00 83.06 269 GLU A O 1
ATOM 2132 N N . ARG A 1 270 ? 85.060 -1.314 -109.738 1.00 81.44 270 ARG A N 1
ATOM 2133 C CA . ARG A 1 270 ? 85.255 -2.470 -110.621 1.00 81.44 270 ARG A CA 1
ATOM 2134 C C . ARG A 1 270 ? 85.315 -2.061 -112.093 1.00 81.44 270 ARG A C 1
ATOM 2136 O O . ARG A 1 270 ? 86.182 -2.542 -112.814 1.00 81.44 270 ARG A O 1
ATOM 2143 N N . ARG A 1 271 ? 84.437 -1.162 -112.549 1.00 79.88 271 ARG A N 1
ATOM 2144 C CA . ARG A 1 271 ? 84.462 -0.649 -113.930 1.00 79.88 271 ARG A CA 1
ATOM 2145 C C . ARG A 1 271 ? 85.689 0.210 -114.213 1.00 79.88 271 ARG A C 1
ATOM 2147 O O . ARG A 1 271 ? 86.231 0.122 -115.310 1.00 79.88 271 ARG A O 1
ATOM 2154 N N . ALA A 1 272 ? 86.154 0.990 -113.241 1.00 77.19 272 ALA A N 1
ATOM 2155 C CA . ALA A 1 272 ? 87.409 1.724 -113.348 1.00 77.19 272 ALA A CA 1
ATOM 2156 C C . ALA A 1 272 ? 88.613 0.768 -113.440 1.00 77.19 272 ALA A C 1
ATOM 2158 O O . ALA A 1 272 ? 89.491 0.984 -114.271 1.00 77.19 272 ALA A O 1
ATOM 2159 N N . ALA A 1 273 ? 88.623 -0.322 -112.665 1.00 76.19 273 ALA A N 1
ATOM 2160 C CA . ALA A 1 273 ? 89.652 -1.359 -112.735 1.00 76.19 273 ALA A CA 1
ATOM 2161 C C . ALA A 1 273 ? 89.620 -2.135 -114.067 1.00 76.19 273 ALA A C 1
ATOM 2163 O O . ALA A 1 273 ? 90.668 -2.343 -114.672 1.00 76.19 273 ALA A O 1
ATOM 2164 N N . GLU A 1 274 ? 88.435 -2.508 -114.566 1.00 76.25 274 GLU A N 1
ATOM 2165 C CA . GLU A 1 274 ? 88.260 -3.133 -115.888 1.00 76.25 274 GLU A CA 1
ATOM 2166 C C . GLU A 1 274 ? 88.726 -2.192 -117.017 1.00 76.25 274 GLU A C 1
ATOM 2168 O O . GLU A 1 274 ? 89.429 -2.626 -117.928 1.00 76.25 274 GLU A O 1
ATOM 2173 N N . ALA A 1 275 ? 88.418 -0.892 -116.938 1.00 74.44 275 ALA A N 1
ATOM 2174 C CA . ALA A 1 275 ? 88.895 0.106 -117.897 1.00 74.44 275 ALA A CA 1
ATOM 2175 C C . ALA A 1 275 ? 90.418 0.328 -117.819 1.00 74.44 275 ALA A C 1
ATOM 2177 O O . ALA A 1 275 ? 91.061 0.494 -118.854 1.00 74.44 275 ALA A O 1
ATOM 2178 N N . ALA A 1 276 ? 91.009 0.302 -116.621 1.00 74.25 276 ALA A N 1
ATOM 2179 C CA . ALA A 1 276 ? 92.458 0.379 -116.440 1.00 74.25 276 ALA A CA 1
ATOM 2180 C C . ALA A 1 276 ? 93.169 -0.870 -116.989 1.00 74.25 276 ALA A C 1
ATOM 2182 O O . ALA A 1 276 ? 94.180 -0.742 -117.673 1.00 74.25 276 ALA A O 1
ATOM 2183 N N . ALA A 1 277 ? 92.610 -2.065 -116.768 1.00 72.69 277 ALA A N 1
ATOM 2184 C CA . ALA A 1 277 ? 93.125 -3.311 -117.334 1.00 72.69 277 ALA A CA 1
ATOM 2185 C C . ALA A 1 277 ? 93.004 -3.341 -118.868 1.00 72.69 277 ALA A C 1
ATOM 2187 O O . ALA A 1 277 ? 93.942 -3.758 -119.543 1.00 72.69 277 ALA A O 1
ATOM 2188 N N . ALA A 1 278 ? 91.894 -2.847 -119.429 1.00 71.75 278 ALA A N 1
ATOM 2189 C CA . ALA A 1 278 ? 91.721 -2.711 -120.876 1.00 71.75 278 ALA A CA 1
ATOM 2190 C C . ALA A 1 278 ? 92.704 -1.698 -121.488 1.00 71.75 278 ALA A C 1
ATOM 2192 O O . ALA A 1 278 ? 93.255 -1.960 -122.554 1.00 71.75 278 ALA A O 1
ATOM 2193 N N . ARG A 1 279 ? 92.983 -0.575 -120.805 1.00 69.38 279 ARG A N 1
ATOM 2194 C CA . ARG A 1 279 ? 94.034 0.374 -121.217 1.00 69.38 279 ARG A CA 1
ATOM 2195 C C . ARG A 1 279 ? 95.424 -0.256 -121.166 1.00 69.38 279 ARG A C 1
ATOM 2197 O O . ARG A 1 279 ? 96.148 -0.151 -122.145 1.00 69.38 279 ARG A O 1
ATOM 2204 N N . ALA A 1 280 ? 95.764 -0.970 -120.094 1.00 68.50 280 ALA A N 1
ATOM 2205 C CA . ALA A 1 280 ? 97.047 -1.665 -119.984 1.00 68.50 280 ALA A CA 1
ATOM 2206 C C . ALA A 1 280 ? 97.214 -2.765 -121.054 1.00 68.50 280 ALA A C 1
ATOM 2208 O O . ALA A 1 280 ? 98.303 -2.940 -121.594 1.00 68.50 280 ALA A O 1
ATOM 2209 N N . ALA A 1 281 ? 96.139 -3.484 -121.400 1.00 68.75 281 ALA A N 1
ATOM 2210 C CA . ALA A 1 281 ? 96.146 -4.464 -122.487 1.00 68.75 281 ALA A CA 1
ATOM 2211 C C . ALA A 1 281 ? 96.318 -3.801 -123.866 1.00 68.75 281 ALA A C 1
ATOM 2213 O O . ALA A 1 281 ? 97.121 -4.275 -124.665 1.00 68.75 281 ALA A O 1
ATOM 2214 N N . ALA A 1 282 ? 95.633 -2.680 -124.119 1.00 66.12 282 ALA A N 1
ATOM 2215 C CA . ALA A 1 282 ? 95.778 -1.905 -125.352 1.00 66.12 282 ALA A CA 1
ATOM 2216 C C . ALA A 1 282 ? 97.176 -1.273 -125.487 1.00 66.12 282 ALA A C 1
ATOM 2218 O O . ALA A 1 282 ? 97.743 -1.267 -126.574 1.00 66.12 282 ALA A O 1
ATOM 2219 N N . GLU A 1 283 ? 97.770 -0.794 -124.391 1.00 67.12 283 GLU A N 1
ATOM 2220 C CA . GLU A 1 283 ? 99.154 -0.302 -124.364 1.00 67.12 283 GLU A CA 1
ATOM 2221 C C . GLU A 1 283 ? 100.167 -1.437 -124.590 1.00 67.12 283 GLU A C 1
ATOM 2223 O O . GLU A 1 283 ? 101.157 -1.244 -125.293 1.00 67.12 283 GLU A O 1
ATOM 2228 N N . ALA A 1 284 ? 99.907 -2.644 -124.075 1.00 61.94 284 ALA A N 1
ATOM 2229 C CA . ALA A 1 284 ? 100.736 -3.822 -124.332 1.00 61.94 284 ALA A CA 1
ATOM 2230 C C . ALA A 1 284 ? 100.626 -4.329 -125.786 1.00 61.94 284 ALA A C 1
ATOM 2232 O O . ALA A 1 284 ? 101.634 -4.745 -126.363 1.00 61.94 284 ALA A O 1
ATOM 2233 N N . GLU A 1 285 ? 99.440 -4.273 -126.402 1.00 61.44 285 GLU A N 1
ATOM 2234 C CA . GLU A 1 285 ? 99.258 -4.540 -127.838 1.00 61.44 285 GLU A CA 1
ATOM 2235 C C . GLU A 1 285 ? 99.911 -3.458 -128.705 1.00 61.44 285 GLU A C 1
ATOM 2237 O O . GLU A 1 285 ? 100.605 -3.791 -129.664 1.00 61.44 285 GLU A O 1
ATOM 2242 N N . ALA A 1 286 ? 99.793 -2.179 -128.334 1.00 60.78 286 ALA A N 1
ATOM 2243 C CA . ALA A 1 286 ? 100.478 -1.080 -129.013 1.00 60.78 286 ALA A CA 1
ATOM 2244 C C . ALA A 1 286 ? 102.010 -1.196 -128.900 1.00 60.78 286 ALA A C 1
ATOM 2246 O O . ALA A 1 286 ? 102.716 -0.935 -129.871 1.00 60.78 286 ALA A O 1
ATOM 2247 N N . ALA A 1 287 ? 102.536 -1.659 -127.761 1.00 61.44 287 ALA A N 1
ATOM 2248 C CA . ALA A 1 287 ? 103.963 -1.931 -127.586 1.00 61.44 287 ALA A CA 1
ATOM 2249 C C . ALA A 1 287 ? 104.446 -3.132 -128.424 1.00 61.44 287 ALA A C 1
ATOM 2251 O O . ALA A 1 287 ? 105.552 -3.093 -128.964 1.00 61.44 287 ALA A O 1
ATOM 2252 N N . ARG A 1 288 ? 103.624 -4.181 -128.590 1.00 60.47 288 ARG A N 1
ATOM 2253 C CA . ARG A 1 288 ? 103.928 -5.307 -129.496 1.00 60.47 288 ARG A CA 1
ATOM 2254 C C . ARG A 1 288 ? 103.888 -4.888 -130.968 1.00 60.47 288 ARG A C 1
ATOM 2256 O O . ARG A 1 288 ? 104.814 -5.215 -131.703 1.00 60.47 288 ARG A O 1
ATOM 2263 N N . ALA A 1 289 ? 102.897 -4.093 -131.368 1.00 59.66 289 ALA A N 1
ATOM 2264 C CA . ALA A 1 289 ? 102.800 -3.545 -132.720 1.00 59.66 289 ALA A CA 1
ATOM 2265 C C . ALA A 1 289 ? 103.938 -2.551 -133.038 1.00 59.66 289 ALA A C 1
ATOM 2267 O O . ALA A 1 289 ? 104.451 -2.541 -134.153 1.00 59.66 289 ALA A O 1
ATOM 2268 N N . ALA A 1 290 ? 104.397 -1.761 -132.059 1.00 59.50 290 ALA A N 1
ATOM 2269 C CA . ALA A 1 290 ? 105.559 -0.882 -132.213 1.00 59.50 290 ALA A CA 1
ATOM 2270 C C . ALA A 1 290 ? 106.882 -1.664 -132.333 1.00 59.50 290 ALA A C 1
ATOM 2272 O O . ALA A 1 290 ? 107.759 -1.270 -133.101 1.00 59.50 290 ALA A O 1
ATOM 2273 N N . ALA A 1 291 ? 107.022 -2.794 -131.630 1.00 57.16 291 ALA A N 1
ATOM 2274 C CA . ALA A 1 291 ? 108.179 -3.679 -131.769 1.00 57.16 291 ALA A CA 1
ATOM 2275 C C . ALA A 1 291 ? 108.210 -4.392 -133.138 1.00 57.16 291 ALA A C 1
ATOM 2277 O O . ALA A 1 291 ? 109.277 -4.520 -133.739 1.00 57.16 291 ALA A O 1
ATOM 2278 N N . GLU A 1 292 ? 107.051 -4.794 -133.670 1.00 57.97 292 GLU A N 1
ATOM 2279 C CA . GLU A 1 292 ? 106.934 -5.375 -135.017 1.00 57.97 292 GLU A CA 1
ATOM 2280 C C . GLU A 1 292 ? 107.133 -4.326 -136.131 1.00 57.97 292 GLU A C 1
ATOM 2282 O O . GLU A 1 292 ? 107.787 -4.611 -137.136 1.00 57.97 292 GLU A O 1
ATOM 2287 N N . ALA A 1 293 ? 106.688 -3.079 -135.931 1.00 57.72 293 ALA A N 1
ATOM 2288 C CA . ALA A 1 293 ? 106.951 -1.967 -136.850 1.00 57.72 293 ALA A CA 1
ATOM 2289 C C . ALA A 1 293 ? 108.434 -1.539 -136.868 1.00 57.72 293 ALA A C 1
ATOM 2291 O O . ALA A 1 293 ? 108.972 -1.221 -137.930 1.00 57.72 293 ALA A O 1
ATOM 2292 N N . ALA A 1 294 ? 109.131 -1.594 -135.727 1.00 57.19 294 ALA A N 1
ATOM 2293 C CA . ALA A 1 294 ? 110.573 -1.345 -135.660 1.00 57.19 294 ALA A CA 1
ATOM 2294 C C . ALA A 1 294 ? 111.394 -2.446 -136.365 1.00 57.19 294 ALA A C 1
ATOM 2296 O O . ALA A 1 294 ? 112.416 -2.150 -136.987 1.00 57.19 294 ALA A O 1
ATOM 2297 N N . ALA A 1 295 ? 110.925 -3.699 -136.342 1.00 54.81 295 ALA A N 1
ATOM 2298 C CA . ALA A 1 295 ? 111.543 -4.796 -137.088 1.00 54.81 295 ALA A CA 1
ATOM 2299 C C . ALA A 1 295 ? 111.339 -4.663 -138.614 1.00 54.81 295 ALA A C 1
ATOM 2301 O O . ALA A 1 295 ? 112.259 -4.955 -139.376 1.00 54.81 295 ALA A O 1
ATOM 2302 N N . ALA A 1 296 ? 110.185 -4.151 -139.065 1.00 56.47 296 ALA A N 1
ATOM 2303 C CA . ALA A 1 296 ? 109.904 -3.899 -140.483 1.00 56.47 296 ALA A CA 1
ATOM 2304 C C . ALA A 1 296 ? 110.667 -2.680 -141.054 1.00 56.47 296 ALA A C 1
ATOM 2306 O O . ALA A 1 296 ? 111.083 -2.695 -142.216 1.00 56.47 296 ALA A O 1
ATOM 2307 N N . ALA A 1 297 ? 110.919 -1.649 -140.238 1.00 57.00 297 ALA A N 1
ATOM 2308 C CA . ALA A 1 297 ? 111.700 -0.474 -140.638 1.00 57.00 297 ALA A CA 1
ATOM 2309 C C . ALA A 1 297 ? 113.202 -0.780 -140.824 1.00 57.00 297 ALA A C 1
ATOM 2311 O O . ALA A 1 297 ? 113.839 -0.209 -141.708 1.00 57.00 297 ALA A O 1
ATOM 2312 N N . ALA A 1 298 ? 113.763 -1.734 -140.071 1.00 54.03 298 ALA A N 1
ATOM 2313 C CA . ALA A 1 298 ? 115.154 -2.165 -140.247 1.00 54.03 298 ALA A CA 1
ATOM 2314 C C . ALA A 1 298 ? 115.383 -2.945 -141.559 1.00 54.03 298 ALA A C 1
ATOM 2316 O O . ALA A 1 298 ? 116.466 -2.883 -142.134 1.00 54.03 298 ALA A O 1
ATOM 2317 N N . THR A 1 299 ? 114.360 -3.634 -142.076 1.00 56.22 299 THR A N 1
ATOM 2318 C CA . THR A 1 299 ? 114.429 -4.354 -143.362 1.00 56.22 299 THR A CA 1
ATOM 2319 C C . THR A 1 299 ? 114.191 -3.467 -144.590 1.00 56.22 299 THR A C 1
ATOM 2321 O O . THR A 1 299 ? 114.576 -3.850 -145.691 1.00 56.22 299 THR A O 1
ATOM 2324 N N . ALA A 1 300 ? 113.619 -2.267 -144.424 1.00 53.19 300 ALA A N 1
ATOM 2325 C CA . ALA A 1 300 ? 113.388 -1.313 -145.516 1.00 53.19 300 ALA A CA 1
ATOM 2326 C C . ALA A 1 300 ? 114.599 -0.400 -145.817 1.00 53.19 300 ALA A C 1
ATOM 2328 O O . ALA A 1 300 ? 114.661 0.200 -146.886 1.00 53.19 300 ALA A O 1
ATOM 2329 N N . ALA A 1 301 ? 115.597 -0.334 -144.929 1.00 51.47 301 ALA A N 1
ATOM 2330 C CA . ALA A 1 301 ? 116.806 0.479 -145.111 1.00 51.47 301 ALA A CA 1
ATOM 2331 C C . ALA A 1 301 ? 117.903 -0.177 -145.986 1.00 51.47 301 ALA A C 1
ATOM 2333 O O . ALA A 1 301 ? 118.964 0.409 -146.166 1.00 51.47 301 ALA A O 1
ATOM 2334 N N . ALA A 1 302 ? 117.672 -1.375 -146.539 1.00 48.81 302 ALA A N 1
ATOM 2335 C CA . ALA A 1 302 ? 118.675 -2.129 -147.305 1.00 48.81 302 ALA A CA 1
ATOM 2336 C C . ALA A 1 302 ? 118.373 -2.274 -148.815 1.00 48.81 302 ALA A C 1
ATOM 2338 O O . ALA A 1 302 ? 119.079 -3.017 -149.490 1.00 48.81 302 ALA A O 1
ATOM 2339 N N . ALA A 1 303 ? 117.343 -1.607 -149.362 1.00 46.38 303 ALA A N 1
ATOM 2340 C CA . ALA A 1 303 ? 116.862 -1.878 -150.730 1.00 46.38 303 ALA A CA 1
ATOM 2341 C C . ALA A 1 303 ? 116.539 -0.645 -151.610 1.00 46.38 303 ALA A C 1
ATOM 2343 O O . ALA A 1 303 ? 115.833 -0.798 -152.602 1.00 46.38 303 ALA A O 1
ATOM 2344 N N . ALA A 1 304 ? 117.032 0.560 -151.296 1.00 45.72 304 ALA A N 1
ATOM 2345 C CA . ALA A 1 304 ? 116.760 1.761 -152.106 1.00 45.72 304 ALA A CA 1
ATOM 2346 C C . ALA A 1 304 ? 117.970 2.714 -152.248 1.00 45.72 304 ALA A C 1
ATOM 2348 O O . ALA A 1 304 ? 117.858 3.915 -152.019 1.00 45.72 304 ALA A O 1
ATOM 2349 N N . GLU A 1 305 ? 119.122 2.166 -152.647 1.00 41.81 305 GLU A N 1
ATOM 2350 C CA . GLU A 1 305 ? 120.190 2.883 -153.364 1.00 41.81 305 GLU A CA 1
ATOM 2351 C C . GLU A 1 305 ? 120.219 2.350 -154.811 1.00 41.81 305 GLU A C 1
ATOM 2353 O O . GLU A 1 305 ? 120.899 1.371 -155.084 1.00 41.81 305 GLU A O 1
ATOM 2358 N N . GLU A 1 306 ? 119.421 2.933 -155.711 1.00 38.75 306 GLU A N 1
ATOM 2359 C CA . GLU A 1 306 ? 119.725 3.124 -157.145 1.00 38.75 306 GLU A CA 1
ATOM 2360 C C . GLU A 1 306 ? 118.555 3.869 -157.826 1.00 38.75 306 GLU A C 1
ATOM 2362 O O . GLU A 1 306 ? 117.416 3.414 -157.783 1.00 38.75 306 GLU A O 1
ATOM 2367 N N . GLU A 1 307 ? 118.889 5.014 -158.441 1.00 39.03 307 GLU A N 1
ATOM 2368 C CA . GLU A 1 307 ? 118.099 5.878 -159.351 1.00 39.03 307 GLU A CA 1
ATOM 2369 C C . GLU A 1 307 ? 116.854 6.609 -158.775 1.00 39.03 307 GLU A C 1
ATOM 2371 O O . GLU A 1 307 ? 115.894 5.996 -158.334 1.00 39.03 307 GLU A O 1
ATOM 2376 N N . GLY A 1 308 ? 116.707 7.942 -158.765 1.00 32.94 308 GLY A N 1
ATOM 2377 C CA . GLY A 1 308 ? 117.479 9.053 -159.332 1.00 32.94 308 GLY A CA 1
ATOM 2378 C C . GLY A 1 308 ? 116.578 10.055 -160.087 1.00 32.94 308 GLY A C 1
ATOM 2379 O O . GLY A 1 308 ? 116.140 9.746 -161.187 1.00 32.94 308 GLY A O 1
ATOM 2380 N N . GLY A 1 309 ? 116.387 11.266 -159.528 1.00 32.53 309 GLY A N 1
ATOM 2381 C CA . GLY A 1 309 ? 115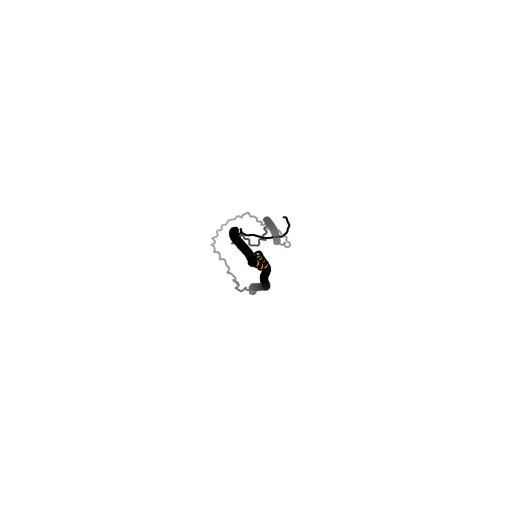.917 12.503 -160.208 1.00 32.53 309 GLY A CA 1
ATOM 2382 C C . GLY A 1 309 ? 114.388 12.704 -160.310 1.00 32.53 309 GLY A C 1
ATOM 2383 O O . GLY A 1 309 ? 113.664 11.747 -160.525 1.00 32.53 309 GLY A O 1
ATOM 2384 N N . GLU A 1 310 ? 113.785 13.899 -160.199 1.00 33.47 310 GLU A N 1
ATOM 2385 C CA . GLU A 1 310 ? 114.280 15.286 -160.270 1.00 33.47 310 GLU A CA 1
ATOM 2386 C C . GLU A 1 310 ? 113.131 16.289 -159.916 1.00 33.47 310 GLU A C 1
ATOM 2388 O O . GLU A 1 310 ? 111.978 16.008 -160.236 1.00 33.47 310 GLU A O 1
ATOM 2393 N N . GLY A 1 311 ? 113.454 17.460 -159.324 1.00 33.69 311 GLY A N 1
ATOM 2394 C CA . GLY A 1 311 ? 112.658 18.724 -159.300 1.00 33.69 311 GLY A CA 1
ATOM 2395 C C . GLY A 1 311 ? 111.542 18.850 -158.240 1.00 33.69 311 GLY A C 1
ATOM 2396 O O . GLY A 1 311 ? 110.612 18.059 -158.240 1.00 33.69 311 GLY A O 1
ATOM 2397 N N . GLY A 1 312 ? 111.590 19.762 -157.252 1.00 34.53 312 GLY A N 1
ATOM 2398 C CA . GLY A 1 312 ? 111.467 21.242 -157.339 1.00 34.53 312 GLY A CA 1
ATOM 2399 C C . GLY A 1 312 ? 110.011 21.633 -156.979 1.00 34.53 312 GLY A C 1
ATOM 2400 O O . GLY A 1 312 ? 109.109 20.900 -157.351 1.00 34.53 312 GLY A O 1
ATOM 2401 N N . ASP A 1 313 ? 109.606 22.692 -156.275 1.00 35.06 313 ASP A N 1
ATOM 2402 C CA . ASP A 1 313 ? 110.164 23.944 -155.745 1.00 35.06 313 ASP A CA 1
ATOM 2403 C C . ASP A 1 313 ? 109.018 24.635 -154.930 1.00 35.06 313 ASP A C 1
ATOM 2405 O O . ASP A 1 313 ? 107.849 24.396 -155.237 1.00 35.06 313 ASP A O 1
ATOM 2409 N N . GLY A 1 314 ? 109.347 25.495 -153.948 1.00 34.69 314 GLY A N 1
ATOM 2410 C CA . GLY A 1 314 ? 108.479 26.528 -153.325 1.00 34.69 314 GLY A CA 1
ATOM 2411 C C . GLY A 1 314 ? 107.376 26.079 -152.336 1.00 34.69 314 GLY A C 1
ATOM 2412 O O . GLY A 1 314 ? 106.600 25.181 -152.620 1.00 34.69 314 GLY A O 1
ATOM 2413 N N . GLY A 1 315 ? 107.157 26.671 -151.158 1.00 37.75 315 GLY A N 1
ATOM 2414 C CA . GLY A 1 315 ? 107.696 27.864 -150.508 1.00 37.75 315 GLY A CA 1
ATOM 2415 C C . GLY A 1 315 ? 106.956 28.131 -149.177 1.00 37.75 315 GLY A C 1
ATOM 2416 O O . GLY A 1 315 ? 105.810 27.719 -149.032 1.00 37.75 315 GLY A O 1
ATOM 2417 N N . GLU A 1 316 ? 107.676 28.761 -148.236 1.00 41.06 316 GLU A N 1
ATOM 2418 C CA . GLU A 1 316 ? 107.287 29.791 -147.237 1.00 41.06 316 GLU A CA 1
ATOM 2419 C C . GLU A 1 316 ? 105.927 29.678 -146.499 1.00 41.06 316 GLU A C 1
ATOM 2421 O O . GLU A 1 316 ? 104.878 29.499 -147.096 1.00 41.06 316 GLU A O 1
ATOM 2426 N N . GLY A 1 317 ? 105.808 29.884 -145.185 1.00 40.75 317 GLY A N 1
ATOM 2427 C CA . GLY A 1 317 ? 106.699 30.445 -144.168 1.00 40.75 317 GLY A CA 1
ATOM 2428 C C . GLY A 1 317 ? 105.930 30.529 -142.834 1.00 40.75 317 GLY A C 1
ATOM 2429 O O . GLY A 1 317 ? 104.709 30.662 -142.846 1.00 40.75 317 GLY A O 1
ATOM 2430 N N . GLY A 1 318 ? 106.608 30.303 -141.702 1.00 44.22 318 GLY A N 1
ATOM 2431 C CA . GLY A 1 318 ? 106.796 31.316 -140.641 1.00 44.22 318 GLY A CA 1
ATOM 2432 C C . GLY A 1 318 ? 105.683 31.262 -139.576 1.00 44.22 318 GLY A C 1
ATOM 2433 O O . GLY A 1 318 ? 104.546 30.955 -139.902 1.00 44.22 318 GLY A O 1
ATOM 2434 N N . VAL A 1 319 ? 105.867 31.501 -138.279 1.00 48.03 319 VAL A N 1
ATOM 2435 C CA . VAL A 1 319 ? 106.795 32.333 -137.484 1.00 48.03 319 VAL A CA 1
ATOM 2436 C C . VAL A 1 319 ? 106.549 31.873 -136.024 1.00 48.03 319 VAL A C 1
ATOM 2438 O O . VAL A 1 319 ? 105.389 31.735 -135.641 1.00 48.03 319 VAL A O 1
ATOM 2441 N N . ASP A 1 320 ? 107.532 31.267 -135.358 1.00 44.78 320 ASP A N 1
ATOM 2442 C CA . ASP A 1 320 ? 108.408 31.811 -134.292 1.00 44.78 320 ASP A CA 1
ATOM 2443 C C . ASP A 1 320 ? 107.854 31.754 -132.846 1.00 44.78 320 ASP A C 1
ATOM 2445 O O . ASP A 1 320 ? 106.755 32.219 -132.558 1.00 44.78 320 ASP A O 1
ATOM 2449 N N . GLU A 1 321 ? 108.713 31.188 -131.982 1.00 47.50 321 GLU A N 1
ATOM 2450 C CA . GLU A 1 321 ? 108.996 31.513 -130.564 1.00 47.50 321 GLU A CA 1
ATOM 2451 C C . GLU A 1 321 ? 107.892 31.358 -129.488 1.00 47.50 321 GLU A C 1
ATOM 2453 O O . GLU A 1 321 ? 107.112 32.273 -129.235 1.00 47.50 321 GLU A O 1
ATOM 2458 N N . ASP A 1 322 ? 107.844 30.181 -128.834 1.00 50.53 322 ASP A N 1
ATOM 2459 C CA . ASP A 1 322 ? 108.289 29.884 -127.436 1.00 50.53 322 ASP A CA 1
ATOM 2460 C C . ASP A 1 322 ? 107.624 28.613 -126.851 1.00 50.53 322 ASP A C 1
ATOM 2462 O O . ASP A 1 322 ? 106.384 28.450 -126.959 1.00 50.53 322 ASP A O 1
#

Foldseek 3Di:
DDDPVDDDDDPVPPPPQPPVNVVVVVVVVVVVVVVVVVVVVVVVVVVVVVVDDDDDADDPPDHDDDDPPPPDDDPPPDDPDDDDDDDPDDPPDDDPPDPPDDDDPPDDDDDDDDDPPNPDDPVVVCVVVCCCVVVVVVVVVVVVVVVVVVVVVVVVVVVVVVVVVVVVVVVVVVVVVVVVVVVVVVVVVVVVVVVVVVVVVVVVVVVVVVVVCVVCVVVCVVVVVVVCVVVVVDDDPVVVCCVPPVVVVVVVVVVVVVVVVVVVVVVVVVVVVVVVVVVVVVVVVVVVVVVVVVVVVVVVVPPDPDDDDDDYDDDDDDDDDD

InterPro domains:
  IPR009290 Radial spoke 3 [PF06098] (58-276)
  IPR009290 Radial spoke 3 [PTHR21648] (1-306)

pLDDT: mean 78.63, std 16.96, range [32.53, 98.56]